Protein AF-A0A7R9DJD2-F1 (afdb_monomer_lite)

Foldseek 3Di:
DCPPPAFDLEEDDDEAAADALPFQPRHAHCLLVQQVDPQEWEFFAQDPLLLVQAVVVSNVDRTYYYYHAHPVSVPDDDDDDPCSVVDPNRHDDRQDKDFPFDFFAAEEEEGHPCLVLVVVLQVVVVVVVHHYTYMYQRILVVTNLVVVLVNLLRRLYAEYEDAHEPPSDSLVVNQVSCVVPPVVSHPDRYHYFYFYNDRQGSPNVRNVVRGGHSVSRNCSSCVVVVVVVVVVVVVVVVVVVVVVPPPDDDDDDDDDDDDDDDDDDDDD

Radius of gyration: 24.55 Å; chains: 1; bounding box: 71×59×54 Å

InterPro domains:
  IPR005475 Transketolase-like, pyrimidine-binding domain [PF02779] (1-74)
  IPR009014 Transketolase C-terminal/Pyruvate-ferredoxin oxidoreductase domain II [G3DSA:3.40.50.920] (94-224)
  IPR009014 Transketolase C-terminal/Pyruvate-ferredoxin oxidoreductase domain II [SSF52922] (89-223)
  IPR027110 Pyruvate dehydrogenase E1 component subunit beta, mitochondrial-type [PTHR11624] (1-223)
  IPR029061 Thiamin diphosphate-binding fold [SSF52518] (1-105)
  IPR033248 Transketolase, C-terminal domain [PF02780] (95-217)

pLDDT: mean 87.83, std 20.68, range [32.5, 98.94]

Secondary structure (DSSP, 8-state):
--TTS-----EEEEE-S--TT--GGG----HHHHHTSTT-EEE---SHHHHHHHHHHHHH-SS-EEEEE-TGGGG------HHHHH-TT----TT--EEEE--SSEEEEE-TTHHHHHHHHHHHHHHTT--EEEEE--EEETT-HHHHHHHHHHHS-EEEE-SS-STT-HHHHHHHHHHHHSGGG-SSPPEEE---SSPPPSSHHHHHHHS--HHHHHHHHHHHHHHHHHHHHHHHHHHHHHTT------------------------

Structure (mmCIF, N/CA/C/O backbone):
data_AF-A0A7R9DJD2-F1
#
_entry.id   AF-A0A7R9DJD2-F1
#
loop_
_atom_site.group_PDB
_atom_site.id
_atom_site.type_symbol
_atom_site.label_atom_id
_atom_site.label_alt_id
_atom_site.label_comp_id
_atom_site.label_asym_id
_atom_site.label_entity_id
_atom_site.label_seq_id
_atom_site.pdbx_PDB_ins_code
_atom_site.Cartn_x
_atom_site.Cartn_y
_atom_site.Cartn_z
_atom_site.occupancy
_atom_site.B_iso_or_equiv
_atom_site.auth_seq_id
_atom_site.auth_comp_id
_atom_site.auth_asym_id
_atom_site.auth_atom_id
_atom_site.pdbx_PDB_model_num
ATOM 1 N N . MET A 1 1 ? 16.103 -20.175 -13.784 1.00 92.00 1 MET A N 1
ATOM 2 C CA . MET A 1 1 ? 16.586 -20.390 -15.169 1.00 92.00 1 MET A CA 1
ATOM 3 C C . MET A 1 1 ? 18.109 -20.348 -15.261 1.00 92.00 1 MET A C 1
ATOM 5 O O . MET A 1 1 ? 18.679 -21.371 -15.587 1.00 92.00 1 MET A O 1
ATOM 9 N N . SER A 1 2 ? 18.785 -19.243 -14.923 1.00 95.06 2 SER A N 1
ATOM 10 C CA . SER A 1 2 ? 20.260 -19.131 -14.999 1.00 95.06 2 SER A CA 1
ATOM 11 C C . SER A 1 2 ? 21.032 -19.711 -13.800 1.00 95.06 2 SER A C 1
ATOM 13 O O . SER A 1 2 ? 22.252 -19.615 -13.761 1.00 95.06 2 SER A O 1
ATOM 15 N N . GLY A 1 3 ? 20.354 -20.237 -12.772 1.00 94.31 3 GLY A N 1
ATOM 16 C CA . GLY A 1 3 ? 21.015 -20.698 -11.541 1.00 94.31 3 GLY A CA 1
ATOM 17 C C . GLY A 1 3 ? 21.769 -19.595 -10.782 1.00 94.31 3 GLY A C 1
ATOM 18 O O . GLY A 1 3 ? 22.757 -19.888 -10.124 1.00 94.31 3 GLY A O 1
ATOM 19 N N . GLY A 1 4 ? 21.348 -18.329 -10.913 1.00 93.00 4 GLY A N 1
ATOM 20 C CA . GLY A 1 4 ? 22.001 -17.178 -10.272 1.00 93.00 4 GLY A CA 1
ATOM 21 C C . GLY A 1 4 ? 23.190 -16.598 -11.047 1.00 93.00 4 GLY A C 1
ATOM 22 O O . GLY A 1 4 ? 23.801 -15.642 -10.588 1.00 93.00 4 GLY A O 1
ATOM 23 N N . GLN A 1 5 ? 23.507 -17.129 -12.232 1.00 94.12 5 GLN A N 1
ATOM 24 C CA . GLN A 1 5 ? 24.647 -16.671 -13.040 1.00 94.12 5 GLN A CA 1
ATOM 25 C C . GLN A 1 5 ? 24.402 -15.339 -13.764 1.00 94.12 5 GLN A C 1
ATOM 27 O O . GLN A 1 5 ? 25.352 -14.672 -14.163 1.00 94.12 5 GLN A O 1
ATOM 32 N N . LEU A 1 6 ? 23.136 -14.961 -13.960 1.00 93.12 6 LEU A N 1
ATOM 33 C CA . LEU A 1 6 ? 22.732 -13.727 -14.637 1.00 93.12 6 LEU A CA 1
ATOM 34 C C . LEU A 1 6 ? 21.743 -12.962 -13.759 1.00 93.12 6 LEU A C 1
ATOM 36 O O . LEU A 1 6 ? 20.731 -13.537 -13.350 1.00 93.12 6 LEU A O 1
ATOM 40 N N . GLY A 1 7 ? 22.037 -11.684 -13.507 1.00 91.56 7 GLY A N 1
ATOM 41 C CA . GLY A 1 7 ? 21.103 -10.718 -12.923 1.00 91.56 7 GLY A CA 1
ATOM 42 C C . GLY A 1 7 ? 20.279 -9.998 -13.994 1.00 91.56 7 GLY A C 1
ATOM 43 O O . GLY A 1 7 ? 20.519 -10.155 -15.192 1.00 91.56 7 GLY A O 1
ATOM 44 N N . CYS A 1 8 ? 19.316 -9.188 -13.562 1.00 96.69 8 CYS A N 1
ATOM 45 C CA . CYS A 1 8 ? 18.522 -8.341 -14.450 1.00 96.69 8 CYS A CA 1
ATOM 46 C C . CYS A 1 8 ? 18.236 -7.001 -13.747 1.00 96.69 8 CYS A C 1
ATOM 48 O O . CYS A 1 8 ? 17.117 -6.787 -13.284 1.00 96.69 8 CYS A O 1
ATOM 50 N N . PRO A 1 9 ? 19.255 -6.127 -13.610 1.00 97.62 9 PRO A N 1
ATOM 51 C CA . PRO A 1 9 ? 19.112 -4.822 -12.970 1.00 97.62 9 PRO A CA 1
ATOM 52 C C . PRO A 1 9 ? 18.336 -3.878 -13.895 1.00 97.62 9 PRO A C 1
ATOM 54 O O . PRO A 1 9 ? 18.915 -3.168 -14.719 1.00 97.62 9 PRO A O 1
ATOM 57 N N . ILE A 1 10 ? 17.009 -3.918 -13.807 1.00 98.62 10 ILE A N 1
ATOM 58 C CA . ILE A 1 10 ? 16.114 -3.082 -14.605 1.00 98.62 10 ILE A CA 1
ATOM 59 C C . ILE A 1 10 ? 14.976 -2.556 -13.737 1.00 98.62 10 ILE A C 1
ATOM 61 O O . ILE A 1 10 ? 14.399 -3.287 -12.933 1.00 98.62 10 ILE A O 1
ATOM 65 N N . VAL A 1 11 ? 14.638 -1.283 -13.933 1.00 98.81 11 VAL A N 1
ATOM 66 C CA . VAL A 1 11 ? 13.502 -0.637 -13.276 1.00 98.81 11 VAL A CA 1
ATOM 67 C C . VAL A 1 11 ? 12.491 -0.239 -14.340 1.00 98.81 11 VAL A C 1
ATOM 69 O O . VAL A 1 11 ? 12.799 0.554 -15.231 1.00 98.81 11 VAL A O 1
ATOM 72 N N . PHE A 1 12 ? 11.278 -0.769 -14.228 1.00 98.88 12 PHE A N 1
ATOM 73 C CA . PHE A 1 12 ? 10.120 -0.301 -14.980 1.00 98.88 12 PHE A CA 1
ATOM 74 C C . PHE A 1 12 ? 9.340 0.653 -14.088 1.00 98.88 12 PHE A C 1
ATOM 76 O O . PHE A 1 12 ? 8.939 0.270 -12.992 1.00 98.88 12 PHE A O 1
ATOM 83 N N . ARG A 1 13 ? 9.137 1.891 -14.537 1.00 98.69 13 ARG A N 1
ATOM 84 C CA . ARG A 1 13 ? 8.417 2.906 -13.765 1.00 98.69 13 ARG A CA 1
ATOM 85 C C . ARG A 1 13 ? 7.454 3.702 -14.626 1.00 98.69 13 ARG A C 1
ATOM 87 O O . ARG A 1 13 ? 7.706 3.895 -15.815 1.00 98.69 13 ARG A O 1
ATOM 94 N N . GLY A 1 14 ? 6.404 4.203 -13.997 1.00 98.31 14 GLY A N 1
ATOM 95 C CA . GLY A 1 14 ? 5.405 5.067 -14.612 1.00 98.31 14 GLY A CA 1
ATOM 96 C C . GLY A 1 14 ? 4.137 5.134 -13.764 1.00 98.31 14 GLY A C 1
ATOM 97 O O . GLY A 1 14 ? 4.023 4.381 -12.791 1.00 98.31 14 GLY A O 1
ATOM 98 N N . PRO A 1 15 ? 3.198 6.026 -14.116 1.00 98.06 15 PRO A N 1
ATOM 99 C CA . PRO A 1 15 ? 1.927 6.127 -13.419 1.00 98.06 15 PRO A CA 1
ATOM 100 C C . PRO A 1 15 ? 1.099 4.849 -13.607 1.00 98.06 15 PRO A C 1
ATOM 102 O O . PRO A 1 15 ? 1.101 4.230 -14.672 1.00 98.06 15 PRO A O 1
ATOM 105 N N . ASN A 1 16 ? 0.391 4.466 -12.553 1.00 98.50 16 ASN A N 1
ATOM 106 C CA . ASN A 1 16 ? -0.447 3.284 -12.445 1.00 98.50 16 ASN A CA 1
ATOM 107 C C . ASN A 1 16 ? -1.746 3.646 -11.716 1.00 98.50 16 ASN A C 1
ATOM 109 O O . ASN A 1 16 ? -1.725 4.445 -10.780 1.00 98.50 16 ASN A O 1
ATOM 113 N N . GLY A 1 17 ? -2.846 2.991 -12.096 1.00 96.56 17 GLY A N 1
ATOM 114 C CA . GLY A 1 17 ? -4.139 3.190 -11.452 1.00 96.56 17 GLY A CA 1
ATOM 115 C C . GLY A 1 17 ? -4.966 4.300 -12.081 1.00 96.56 17 GLY A C 1
ATOM 116 O O . GLY A 1 17 ? -4.799 4.620 -13.259 1.00 96.56 17 GLY A O 1
ATOM 117 N N . ALA A 1 18 ? -5.915 4.838 -11.317 1.00 93.19 18 ALA A N 1
ATOM 118 C CA . ALA A 1 18 ? -6.854 5.814 -11.840 1.00 93.19 18 ALA A CA 1
ATOM 119 C C . ALA A 1 18 ? -6.235 7.218 -11.913 1.00 93.19 18 ALA A C 1
ATOM 121 O O . ALA A 1 18 ? -5.535 7.669 -11.006 1.00 93.19 18 ALA A O 1
ATOM 122 N N . ALA A 1 19 ? -6.565 7.925 -12.991 1.00 92.19 19 ALA A N 1
ATOM 123 C CA . ALA A 1 19 ? -6.319 9.350 -13.170 1.00 92.19 19 ALA A CA 1
ATOM 124 C C . ALA A 1 19 ? -7.653 10.071 -13.409 1.00 92.19 19 ALA A C 1
ATOM 126 O O . ALA A 1 19 ? -8.714 9.449 -13.415 1.00 92.19 19 ALA A O 1
ATOM 127 N N . ALA A 1 20 ? -7.625 11.386 -13.615 1.00 91.00 20 ALA A N 1
ATOM 128 C CA . ALA A 1 20 ? -8.848 12.164 -13.766 1.00 91.00 20 ALA A CA 1
ATOM 129 C C . ALA A 1 20 ? -9.433 12.039 -15.185 1.00 91.00 20 ALA A C 1
ATOM 131 O O . ALA A 1 20 ? -8.931 12.649 -16.129 1.00 91.00 20 ALA A O 1
ATOM 132 N N . ARG A 1 21 ? -10.558 11.325 -15.323 1.00 90.38 21 ARG A N 1
ATOM 133 C CA . ARG A 1 21 ? -11.402 11.267 -16.533 1.00 90.38 21 ARG A CA 1
ATOM 134 C C . ARG A 1 21 ? -10.707 10.712 -17.774 1.00 90.38 21 ARG A C 1
ATOM 136 O O . ARG A 1 21 ? -10.974 11.153 -18.892 1.00 90.38 21 ARG A O 1
ATOM 143 N N . VAL A 1 22 ? -9.856 9.709 -17.596 1.00 94.50 22 VAL A N 1
ATOM 144 C CA . VAL A 1 22 ? -9.141 9.044 -18.704 1.00 94.50 22 VAL A CA 1
ATOM 145 C C . VAL A 1 22 ? -9.831 7.758 -19.193 1.00 94.50 22 VAL A C 1
ATOM 147 O O . VAL A 1 22 ? -9.421 7.167 -20.195 1.00 94.50 22 VAL A O 1
ATOM 150 N N . ALA A 1 23 ? -10.942 7.388 -18.543 1.00 96.12 23 ALA A N 1
ATOM 151 C CA . ALA A 1 23 ? -11.804 6.254 -18.874 1.00 96.12 23 ALA A CA 1
ATOM 152 C C . ALA A 1 23 ? -11.092 4.883 -18.855 1.00 96.12 23 ALA A C 1
ATOM 154 O O . ALA A 1 23 ? -9.920 4.743 -18.520 1.00 96.12 23 ALA A O 1
ATOM 155 N N . ALA A 1 24 ? -11.830 3.839 -19.231 1.00 96.44 24 ALA A N 1
ATOM 156 C CA . ALA A 1 24 ? -11.491 2.438 -18.993 1.00 96.44 24 ALA A CA 1
ATOM 157 C C . ALA A 1 24 ? -10.056 1.993 -19.341 1.00 96.44 24 ALA A C 1
ATOM 159 O O . ALA A 1 24 ? -9.460 1.239 -18.579 1.00 96.44 24 ALA A O 1
ATOM 160 N N . GLN A 1 25 ? -9.501 2.414 -20.482 1.00 97.50 25 GLN A N 1
ATOM 161 C CA . GLN A 1 25 ? -8.215 1.896 -20.984 1.00 97.50 25 GLN A CA 1
ATOM 162 C C . GLN A 1 25 ? -6.980 2.556 -20.353 1.00 97.50 25 GLN A C 1
ATOM 164 O O . GLN A 1 25 ? -5.870 2.074 -20.559 1.00 97.50 25 GLN A O 1
ATOM 169 N N . HIS A 1 26 ? -7.164 3.636 -19.591 1.00 97.50 26 HIS A N 1
ATOM 170 C CA . HIS A 1 26 ? -6.076 4.429 -19.008 1.00 97.50 26 HIS A CA 1
ATOM 171 C C . HIS A 1 26 ? -6.161 4.501 -17.477 1.00 97.50 26 HIS A C 1
ATOM 173 O O . HIS A 1 26 ? -5.492 5.325 -16.868 1.00 97.50 26 HIS A O 1
ATOM 179 N N . SER A 1 27 ? -7.003 3.676 -16.846 1.00 97.06 27 SER A N 1
ATOM 180 C CA . SER A 1 27 ? -7.268 3.742 -15.398 1.00 97.06 27 SER A CA 1
ATOM 181 C C . SER A 1 27 ? -7.006 2.438 -14.651 1.00 97.06 27 SER A C 1
ATOM 183 O O . SER A 1 27 ? -7.441 2.268 -13.514 1.00 97.06 27 SER A O 1
ATOM 185 N N . GLN A 1 28 ? -6.358 1.475 -15.301 1.00 98.12 28 GLN A N 1
ATOM 186 C CA . GLN A 1 28 ? -6.131 0.166 -14.711 1.00 98.12 28 GLN A CA 1
ATOM 187 C C . GLN A 1 28 ? -4.978 0.209 -13.700 1.00 98.12 28 GLN A C 1
ATOM 189 O O . GLN A 1 28 ? -3.892 0.713 -13.985 1.00 98.12 28 GLN A O 1
ATOM 194 N N . CYS A 1 29 ? -5.208 -0.390 -12.531 1.00 98.38 29 CYS A N 1
ATOM 195 C CA . CYS A 1 29 ? -4.164 -0.680 -11.556 1.00 98.38 29 CYS A CA 1
ATOM 196 C C . CYS A 1 29 ? -3.598 -2.090 -11.800 1.00 98.38 29 CYS A C 1
ATOM 198 O O . CYS A 1 29 ? -4.327 -3.080 -11.762 1.00 98.38 29 CYS A O 1
ATOM 200 N N . PHE A 1 30 ? -2.290 -2.185 -12.036 1.00 98.62 30 PHE A N 1
ATOM 201 C CA . PHE A 1 30 ? -1.550 -3.424 -12.303 1.00 98.62 30 PHE A CA 1
ATOM 202 C C . PHE A 1 30 ? -0.828 -3.982 -11.066 1.00 98.62 30 PHE A C 1
ATOM 204 O O . PHE A 1 30 ? -0.023 -4.909 -11.178 1.00 98.62 30 PHE A O 1
ATOM 211 N N . ALA A 1 31 ? -1.119 -3.433 -9.884 1.00 98.62 31 ALA A N 1
ATOM 212 C CA . ALA A 1 31 ? -0.528 -3.825 -8.608 1.00 98.62 31 ALA A CA 1
ATOM 213 C C . ALA A 1 31 ? -0.560 -5.343 -8.378 1.00 98.62 31 ALA A C 1
ATOM 215 O O . ALA A 1 31 ? 0.493 -5.958 -8.186 1.00 98.62 31 ALA A O 1
ATOM 216 N N . SER A 1 32 ? -1.741 -5.964 -8.456 1.00 98.06 32 SER A N 1
ATOM 217 C CA . SER A 1 32 ? -1.892 -7.407 -8.235 1.00 98.06 32 SER A CA 1
ATOM 218 C C . SER A 1 32 ? -1.243 -8.243 -9.337 1.00 98.06 32 SER A C 1
ATOM 220 O O . SER A 1 32 ? -0.575 -9.234 -9.044 1.00 98.06 32 SER A O 1
ATOM 222 N N . TRP A 1 33 ? -1.358 -7.811 -10.596 1.00 98.69 33 TRP A N 1
ATOM 223 C CA . TRP A 1 33 ? -0.783 -8.506 -11.750 1.00 98.69 33 TRP A CA 1
ATOM 224 C C . TRP A 1 33 ? 0.726 -8.679 -11.619 1.00 98.69 33 TRP A C 1
ATOM 226 O O . TRP A 1 33 ? 1.230 -9.800 -11.698 1.00 98.69 33 TRP A O 1
ATOM 236 N N . TYR A 1 34 ? 1.455 -7.587 -11.382 1.00 98.81 34 TYR A N 1
ATOM 237 C CA . TYR A 1 34 ? 2.905 -7.670 -11.230 1.00 98.81 34 TYR A CA 1
ATOM 238 C C . TYR A 1 34 ? 3.305 -8.369 -9.928 1.00 98.81 34 TYR A C 1
ATOM 240 O O . TYR A 1 34 ? 4.277 -9.127 -9.916 1.00 98.81 34 TYR A O 1
ATOM 248 N N . SER A 1 35 ? 2.546 -8.170 -8.844 1.00 98.56 35 SER A N 1
ATOM 249 C CA . SER A 1 35 ? 2.840 -8.784 -7.539 1.00 98.56 35 SER A CA 1
ATOM 250 C C . SER A 1 35 ? 2.649 -10.301 -7.534 1.00 98.56 35 SER A C 1
ATOM 252 O O . SER A 1 35 ? 3.206 -10.990 -6.679 1.00 98.56 35 SER A O 1
ATOM 254 N N . HIS A 1 36 ? 1.935 -10.852 -8.512 1.00 98.31 36 HIS A N 1
ATOM 255 C CA . HIS A 1 36 ? 1.785 -12.293 -8.663 1.00 98.31 36 HIS A CA 1
ATOM 256 C C . HIS A 1 36 ? 3.046 -12.983 -9.223 1.00 98.31 36 HIS A C 1
ATOM 258 O O . HIS A 1 36 ? 3.235 -14.178 -9.012 1.00 98.31 36 HIS A O 1
ATOM 264 N N . ILE A 1 37 ? 3.937 -12.260 -9.917 1.00 98.44 37 ILE A N 1
ATOM 265 C CA . ILE A 1 37 ? 5.035 -12.852 -10.701 1.00 98.44 37 ILE A CA 1
ATOM 266 C C . ILE A 1 37 ? 6.293 -13.069 -9.832 1.00 98.44 37 ILE A C 1
ATOM 268 O O . ILE A 1 37 ? 6.914 -12.099 -9.382 1.00 98.44 37 ILE A O 1
ATOM 272 N N . PRO A 1 38 ? 6.758 -14.319 -9.622 1.00 98.06 38 PRO A N 1
ATOM 273 C CA . PRO A 1 38 ? 7.999 -14.580 -8.899 1.00 98.06 38 PRO A CA 1
ATOM 274 C C . PRO A 1 38 ? 9.234 -14.018 -9.607 1.00 98.06 38 PRO A C 1
ATOM 276 O O . PRO A 1 38 ? 9.355 -14.079 -10.827 1.00 98.06 38 PRO A O 1
ATOM 279 N N . GLY A 1 39 ? 10.180 -13.503 -8.821 1.00 96.69 39 GLY A N 1
ATOM 280 C CA . GLY A 1 39 ? 11.394 -12.856 -9.326 1.00 96.69 39 GLY A CA 1
ATOM 281 C C . GLY A 1 39 ? 11.258 -11.350 -9.565 1.00 96.69 39 GLY A C 1
ATOM 282 O O . GLY A 1 39 ? 12.284 -10.693 -9.714 1.00 96.69 39 GLY A O 1
ATOM 283 N N . LEU A 1 40 ? 10.037 -10.797 -9.544 1.00 98.50 40 LEU A N 1
ATOM 284 C CA . LEU A 1 40 ? 9.821 -9.350 -9.511 1.00 98.50 40 LEU A CA 1
ATOM 285 C C . LEU A 1 40 ? 9.811 -8.813 -8.079 1.00 98.50 40 LEU A C 1
ATOM 287 O O . LEU A 1 40 ? 9.423 -9.509 -7.135 1.00 98.50 40 LEU A O 1
ATOM 291 N N . LYS A 1 41 ? 10.180 -7.538 -7.956 1.00 98.88 41 LYS A N 1
ATOM 292 C CA . LYS A 1 41 ? 9.854 -6.681 -6.813 1.00 98.88 41 LYS A CA 1
ATOM 293 C C . LYS A 1 41 ? 8.861 -5.620 -7.274 1.00 98.88 41 LYS A C 1
ATOM 295 O O . LYS A 1 41 ? 9.030 -5.081 -8.365 1.00 98.88 41 LYS A O 1
ATOM 300 N N . VAL A 1 42 ? 7.832 -5.337 -6.481 1.00 98.94 42 VAL A N 1
ATOM 301 C CA . VAL A 1 42 ? 6.748 -4.414 -6.858 1.00 98.94 42 VAL A CA 1
ATOM 302 C C . VAL A 1 42 ? 6.539 -3.393 -5.756 1.00 98.94 42 VAL A C 1
ATOM 304 O O . VAL A 1 42 ? 6.279 -3.761 -4.613 1.00 98.94 42 VAL A O 1
ATOM 307 N N . ILE A 1 43 ? 6.659 -2.118 -6.110 1.00 98.88 43 ILE A N 1
ATOM 308 C CA . ILE A 1 43 ? 6.625 -0.973 -5.198 1.00 98.88 43 ILE A CA 1
ATOM 309 C C . ILE A 1 43 ? 5.514 -0.025 -5.655 1.00 98.88 43 ILE A C 1
ATOM 311 O O . ILE A 1 43 ? 5.388 0.218 -6.853 1.00 98.88 43 ILE A O 1
ATOM 315 N N . ALA A 1 44 ? 4.728 0.502 -4.717 1.00 98.69 44 ALA A N 1
ATOM 316 C CA . ALA A 1 44 ? 3.634 1.441 -4.952 1.00 98.69 44 ALA A CA 1
ATOM 317 C C . ALA A 1 44 ? 3.599 2.524 -3.847 1.00 98.69 44 ALA A C 1
ATOM 319 O O . ALA A 1 44 ? 2.769 2.450 -2.937 1.00 98.69 44 ALA A O 1
ATOM 320 N N . PRO A 1 45 ? 4.528 3.499 -3.880 1.00 97.81 45 PRO A N 1
ATOM 321 C CA . PRO A 1 45 ? 4.684 4.491 -2.819 1.00 97.81 45 PRO A CA 1
ATOM 322 C C . PRO A 1 45 ? 3.689 5.653 -2.950 1.00 97.81 45 PRO A C 1
ATOM 324 O O . PRO A 1 45 ? 3.114 5.870 -4.019 1.00 97.81 45 PRO A O 1
ATOM 327 N N . TYR A 1 46 ? 3.527 6.420 -1.867 1.00 98.00 46 TYR A N 1
ATOM 328 C CA . TYR A 1 46 ? 2.726 7.651 -1.846 1.00 98.00 46 TYR A CA 1
ATOM 329 C C . TYR A 1 46 ? 3.556 8.898 -1.524 1.00 98.00 46 TYR A C 1
ATOM 331 O O . TYR A 1 46 ? 3.666 9.787 -2.364 1.00 98.00 46 TYR A O 1
ATOM 339 N N . PHE A 1 47 ? 4.172 8.965 -0.337 1.00 97.44 47 PHE A N 1
ATOM 340 C CA . PHE A 1 47 ? 4.892 10.162 0.106 1.00 97.44 47 PHE A CA 1
ATOM 341 C C . PHE A 1 47 ? 6.092 10.494 -0.793 1.00 97.44 47 PHE A C 1
ATOM 343 O O . PHE A 1 47 ? 6.764 9.606 -1.324 1.00 97.44 47 PHE A O 1
ATOM 350 N N . ALA A 1 48 ? 6.417 11.785 -0.923 1.00 96.31 48 ALA A N 1
ATOM 351 C CA . ALA A 1 48 ? 7.553 12.242 -1.730 1.00 96.31 48 ALA A CA 1
ATOM 352 C C . ALA A 1 48 ? 8.897 11.673 -1.237 1.00 96.31 48 ALA A C 1
ATOM 354 O O . ALA A 1 48 ? 9.744 11.278 -2.048 1.00 96.31 48 ALA A O 1
ATOM 355 N N . SER A 1 49 ? 9.089 11.603 0.085 1.00 95.25 49 SER A N 1
ATOM 356 C CA . SER A 1 49 ? 10.250 10.960 0.706 1.00 95.25 49 SER A CA 1
ATOM 357 C C . SER A 1 49 ? 10.317 9.483 0.312 1.00 95.25 49 SER A C 1
ATOM 359 O O . SER A 1 49 ? 11.331 9.041 -0.232 1.00 95.25 49 SER A O 1
ATOM 361 N N . ASP A 1 50 ? 9.206 8.760 0.442 1.00 96.56 50 ASP A N 1
ATOM 362 C CA . ASP A 1 50 ? 9.111 7.340 0.101 1.00 96.56 50 ASP A CA 1
ATOM 363 C C . ASP A 1 50 ? 9.411 7.071 -1.372 1.00 96.56 50 ASP A C 1
ATOM 365 O O . ASP A 1 50 ? 10.226 6.201 -1.693 1.00 96.56 50 ASP A O 1
ATOM 369 N N . CYS A 1 51 ? 8.845 7.880 -2.270 1.00 97.25 51 CYS A N 1
ATOM 370 C CA . CYS A 1 51 ? 9.128 7.819 -3.699 1.00 97.25 51 CYS A CA 1
ATOM 371 C C . CYS A 1 51 ? 10.630 7.970 -3.976 1.00 97.25 51 CYS A C 1
ATOM 373 O O . CYS A 1 51 ? 11.213 7.173 -4.713 1.00 97.25 51 CYS A O 1
ATOM 375 N N . ARG A 1 52 ? 11.291 8.956 -3.354 1.00 96.56 52 ARG A N 1
ATOM 376 C CA . ARG A 1 52 ? 12.734 9.191 -3.522 1.00 96.56 52 ARG A CA 1
ATOM 377 C C . ARG A 1 52 ? 13.572 8.033 -2.981 1.00 96.56 52 ARG A C 1
ATOM 379 O O . ARG A 1 52 ? 14.488 7.577 -3.669 1.00 96.56 52 ARG A O 1
ATOM 386 N N . GLY A 1 53 ? 13.292 7.576 -1.763 1.00 97.50 53 GLY A N 1
ATOM 387 C CA . GLY A 1 53 ? 14.055 6.519 -1.098 1.00 97.50 53 GLY A CA 1
ATOM 388 C C . GLY A 1 53 ? 13.928 5.172 -1.802 1.00 97.50 53 GLY A C 1
ATOM 389 O O . GLY A 1 53 ? 14.939 4.520 -2.076 1.00 97.50 53 GLY A O 1
ATOM 390 N N . LEU A 1 54 ? 12.701 4.785 -2.160 1.00 98.56 54 LEU A N 1
ATOM 391 C CA . LEU A 1 54 ? 12.419 3.510 -2.815 1.00 98.56 54 LEU A CA 1
ATOM 392 C C . LEU A 1 54 ? 12.845 3.502 -4.283 1.00 98.56 54 LEU A C 1
ATOM 394 O O . LEU A 1 54 ? 13.330 2.476 -4.750 1.00 98.56 54 LEU A O 1
ATOM 398 N N . LEU A 1 55 ? 12.748 4.620 -5.014 1.00 98.44 55 LEU A N 1
ATOM 399 C CA . LEU A 1 55 ? 13.234 4.668 -6.398 1.00 98.44 55 LEU A CA 1
ATOM 400 C C . LEU A 1 55 ? 14.759 4.522 -6.451 1.00 98.44 55 LEU A C 1
ATOM 402 O O . LEU A 1 55 ? 15.295 3.805 -7.295 1.00 98.44 55 LEU A O 1
ATOM 406 N N . LYS A 1 56 ? 15.477 5.153 -5.515 1.00 98.00 56 LYS A N 1
ATOM 407 C CA . LYS A 1 56 ? 16.929 4.967 -5.382 1.00 98.00 56 LYS A CA 1
ATOM 408 C C . LYS A 1 56 ? 17.278 3.524 -5.015 1.00 98.00 56 LYS A C 1
ATOM 410 O O . LYS A 1 56 ? 18.250 3.001 -5.558 1.00 98.00 56 LYS A O 1
ATOM 415 N N . ALA A 1 57 ? 16.508 2.889 -4.129 1.00 98.31 57 ALA A N 1
ATOM 416 C CA . ALA A 1 57 ? 16.684 1.478 -3.794 1.00 98.31 57 ALA A CA 1
ATOM 417 C C . ALA A 1 57 ? 16.430 0.577 -5.013 1.00 98.31 57 ALA A C 1
ATOM 419 O O . ALA A 1 57 ? 17.258 -0.278 -5.312 1.00 98.31 57 ALA A O 1
ATOM 420 N N . ALA A 1 58 ? 15.365 0.839 -5.776 1.00 98.50 58 ALA A N 1
ATOM 421 C CA . ALA A 1 58 ? 15.024 0.112 -6.996 1.00 98.50 58 ALA A CA 1
ATOM 422 C C . ALA A 1 58 ? 16.139 0.185 -8.049 1.00 98.50 58 ALA A C 1
ATOM 424 O O . ALA A 1 58 ? 16.531 -0.838 -8.598 1.00 98.50 58 ALA A O 1
ATOM 425 N N . ILE A 1 59 ? 16.699 1.376 -8.292 1.00 98.38 59 ILE A N 1
ATOM 426 C CA . ILE A 1 59 ? 17.809 1.576 -9.243 1.00 98.38 59 ILE A CA 1
ATOM 427 C C . ILE A 1 59 ? 19.076 0.820 -8.812 1.00 98.38 59 ILE A C 1
ATOM 429 O O . ILE A 1 59 ? 19.865 0.405 -9.658 1.00 98.38 59 ILE A O 1
ATOM 433 N N . ARG A 1 60 ? 19.294 0.662 -7.502 1.00 97.50 60 ARG A N 1
ATOM 434 C CA . ARG A 1 60 ? 20.450 -0.053 -6.940 1.00 97.50 60 ARG A CA 1
ATOM 435 C C . ARG A 1 60 ? 20.231 -1.573 -6.867 1.00 97.50 60 ARG A C 1
ATOM 437 O O . ARG A 1 60 ? 21.181 -2.291 -6.562 1.00 97.50 60 ARG A O 1
ATOM 444 N N . ASP A 1 61 ? 19.021 -2.065 -7.132 1.00 97.62 61 ASP A N 1
ATOM 445 C CA . ASP A 1 61 ? 18.696 -3.488 -7.069 1.00 97.62 61 ASP A CA 1
ATOM 446 C C . ASP A 1 61 ? 19.221 -4.256 -8.290 1.00 97.62 61 ASP A C 1
ATOM 448 O O . ASP A 1 61 ? 19.253 -3.753 -9.412 1.00 97.62 61 ASP A O 1
ATOM 452 N N . LEU A 1 62 ? 19.618 -5.513 -8.080 1.00 96.44 62 LEU A N 1
ATOM 453 C CA . LEU A 1 62 ? 20.114 -6.390 -9.149 1.00 96.44 62 LEU A CA 1
ATOM 454 C C . LEU A 1 62 ? 19.007 -7.234 -9.807 1.00 96.44 62 LEU A C 1
ATOM 456 O O . LEU A 1 62 ? 19.280 -8.010 -10.731 1.00 96.44 62 LEU A O 1
ATOM 460 N N . SER A 1 63 ? 17.771 -7.088 -9.324 1.00 96.44 63 SER A N 1
ATOM 461 C CA . SER A 1 63 ? 16.573 -7.784 -9.801 1.00 96.44 63 SER A CA 1
ATOM 462 C C . SER A 1 63 ? 15.656 -6.824 -10.564 1.00 96.44 63 SER A C 1
ATOM 464 O O . SER A 1 63 ? 15.743 -5.614 -10.359 1.00 96.44 63 SER A O 1
ATOM 466 N N . PRO A 1 64 ? 14.724 -7.331 -11.387 1.00 98.56 64 PRO A N 1
ATOM 467 C CA . PRO A 1 64 ? 13.715 -6.485 -12.006 1.00 98.56 64 PRO A CA 1
ATOM 468 C C . PRO A 1 64 ? 12.783 -5.874 -10.955 1.00 98.56 64 PRO A C 1
ATOM 470 O O . PRO A 1 64 ? 12.175 -6.594 -10.153 1.00 98.56 64 PRO A O 1
ATOM 473 N N . VAL A 1 65 ? 12.636 -4.551 -10.991 1.00 98.88 65 VAL A N 1
ATOM 474 C CA . VAL A 1 65 ? 11.742 -3.804 -10.101 1.00 98.88 65 VAL A CA 1
ATOM 475 C C . VAL A 1 65 ? 10.658 -3.106 -10.911 1.00 98.88 65 VAL A C 1
ATOM 477 O O . VAL A 1 65 ? 10.943 -2.407 -11.883 1.00 98.88 65 VAL A O 1
ATOM 480 N N . ILE A 1 66 ? 9.409 -3.285 -10.491 1.00 98.88 66 ILE A N 1
ATOM 481 C CA . ILE A 1 66 ? 8.248 -2.546 -10.977 1.00 98.88 66 ILE A CA 1
ATOM 482 C C . ILE A 1 66 ? 7.935 -1.448 -9.964 1.00 98.88 66 ILE A C 1
ATOM 484 O O . ILE A 1 66 ? 7.656 -1.728 -8.799 1.00 98.88 66 ILE A O 1
ATOM 488 N N . PHE A 1 67 ? 7.994 -0.202 -10.411 1.00 98.88 67 PHE A N 1
ATOM 489 C CA . PHE A 1 67 ? 7.774 0.984 -9.599 1.00 98.88 67 PHE A CA 1
ATOM 490 C C . PHE A 1 67 ? 6.501 1.690 -10.078 1.00 98.88 67 PHE A C 1
ATOM 492 O O . PHE A 1 67 ? 6.507 2.419 -11.072 1.00 98.88 67 PHE A O 1
ATOM 499 N N . LEU A 1 68 ? 5.395 1.395 -9.400 1.00 98.81 68 LEU A N 1
ATOM 500 C CA . LEU A 1 68 ? 4.050 1.854 -9.727 1.00 98.81 68 LEU A CA 1
ATOM 501 C C . LEU A 1 68 ? 3.806 3.214 -9.073 1.00 98.81 68 LEU A C 1
ATOM 503 O O . LEU A 1 68 ? 3.538 3.310 -7.879 1.00 98.81 68 LEU A O 1
ATOM 507 N N . GLU A 1 69 ? 3.927 4.270 -9.864 1.00 98.69 69 GLU A N 1
ATOM 508 C CA . GLU A 1 69 ? 3.661 5.642 -9.428 1.00 98.69 69 GLU A CA 1
ATOM 509 C C . GLU A 1 69 ? 2.170 5.954 -9.572 1.00 98.69 69 GLU A C 1
ATOM 511 O O . GLU A 1 69 ? 1.406 5.129 -10.067 1.00 98.69 69 GLU A O 1
ATOM 516 N N . ASN A 1 70 ? 1.736 7.149 -9.185 1.00 98.31 70 ASN A N 1
ATOM 517 C CA . ASN A 1 70 ? 0.367 7.592 -9.420 1.00 98.31 70 ASN A CA 1
ATOM 518 C C . ASN A 1 70 ? 0.365 9.019 -9.975 1.00 98.31 70 ASN A C 1
ATOM 520 O O . ASN A 1 70 ? 1.055 9.891 -9.452 1.00 98.31 70 ASN A O 1
ATOM 524 N N . GLU A 1 71 ? -0.401 9.240 -11.045 1.00 97.81 71 GLU A N 1
ATOM 525 C CA . GLU A 1 71 ? -0.422 10.519 -11.765 1.00 97.81 71 GLU A CA 1
ATOM 526 C C . GLU A 1 71 ? -0.941 11.669 -10.895 1.00 97.81 71 GLU A C 1
ATOM 528 O O . GLU A 1 71 ? -0.363 12.755 -10.898 1.00 97.81 71 GLU A O 1
ATOM 533 N N . ILE A 1 72 ? -2.004 11.425 -10.123 1.00 96.44 72 ILE A N 1
ATOM 534 C CA . ILE A 1 72 ? -2.612 12.436 -9.250 1.00 96.44 72 ILE A CA 1
ATOM 535 C C . ILE A 1 72 ? -1.639 12.817 -8.129 1.00 96.44 72 ILE A C 1
ATOM 537 O O . ILE A 1 72 ? -1.462 13.999 -7.836 1.00 96.44 72 ILE A O 1
ATOM 541 N N . ALA A 1 73 ? -0.944 11.823 -7.566 1.00 96.38 73 ALA A N 1
ATOM 542 C CA . ALA A 1 73 ? 0.014 12.029 -6.484 1.00 96.38 73 ALA A CA 1
ATOM 543 C C . ALA A 1 73 ? 1.226 12.894 -6.885 1.00 96.38 73 ALA A C 1
ATOM 545 O O . ALA A 1 73 ? 1.844 13.496 -6.013 1.00 96.38 73 ALA A O 1
ATOM 546 N N . TYR A 1 74 ? 1.562 13.030 -8.176 1.00 97.06 74 TYR A N 1
ATOM 547 C CA . TYR A 1 74 ? 2.666 13.907 -8.599 1.00 97.06 74 TYR A CA 1
ATOM 548 C C . TYR A 1 74 ? 2.457 15.378 -8.230 1.00 97.06 74 TYR A C 1
ATOM 550 O O . TYR A 1 74 ? 3.434 16.105 -8.060 1.00 97.06 74 TYR A O 1
ATOM 558 N N . GLY A 1 75 ? 1.201 15.825 -8.148 1.00 94.62 75 GLY A N 1
ATOM 559 C CA . GLY A 1 75 ? 0.857 17.193 -7.767 1.00 94.62 75 GLY A CA 1
ATOM 560 C C . GLY A 1 75 ? 0.740 17.408 -6.258 1.00 94.62 75 GLY A C 1
ATOM 561 O O . GLY A 1 75 ? 0.429 18.522 -5.845 1.00 94.62 75 GLY A O 1
ATOM 562 N N . HIS A 1 76 ? 0.924 16.367 -5.441 1.00 95.56 76 HIS A N 1
ATOM 563 C CA . HIS A 1 76 ? 0.783 16.466 -3.993 1.00 95.56 76 HIS A CA 1
ATOM 564 C C . HIS A 1 76 ? 2.080 16.970 -3.359 1.00 95.56 76 HIS A C 1
ATOM 566 O O . HIS A 1 76 ? 3.173 16.467 -3.626 1.00 95.56 76 HIS A O 1
ATOM 572 N N . GLU A 1 77 ? 1.949 17.962 -2.483 1.00 95.31 77 GLU A N 1
ATOM 573 C CA . GLU A 1 77 ? 3.053 18.461 -1.674 1.00 95.31 77 GLU A CA 1
ATOM 574 C C . GLU A 1 77 ? 3.084 17.722 -0.334 1.00 95.31 77 GLU A C 1
ATOM 576 O O . GLU A 1 77 ? 2.059 17.525 0.320 1.00 95.31 77 GLU A O 1
ATOM 581 N N . HIS A 1 78 ? 4.281 17.311 0.074 1.00 94.31 78 HIS A N 1
ATOM 582 C CA . HIS A 1 78 ? 4.521 16.632 1.339 1.00 94.31 78 HIS A CA 1
ATOM 583 C C . HIS A 1 78 ? 5.617 17.364 2.099 1.00 94.31 78 HIS A C 1
ATOM 585 O O . HIS A 1 78 ? 6.601 17.806 1.502 1.00 94.31 78 HIS A O 1
ATOM 591 N N . GLU A 1 79 ? 5.477 17.447 3.420 1.00 92.56 79 GLU A N 1
ATOM 592 C CA . GLU A 1 79 ? 6.587 17.860 4.267 1.00 92.56 79 GLU A CA 1
ATOM 593 C C . GLU A 1 79 ? 7.691 16.800 4.188 1.00 92.56 79 GLU A C 1
ATOM 595 O O . GLU A 1 79 ? 7.458 15.614 4.416 1.00 92.56 79 GLU A O 1
ATOM 600 N N . VAL A 1 80 ? 8.899 17.232 3.828 1.00 91.62 80 VAL A N 1
ATOM 601 C CA . VAL A 1 80 ? 10.092 16.383 3.793 1.00 91.62 80 VAL A CA 1
ATOM 602 C C . VAL A 1 80 ? 11.136 17.046 4.669 1.00 91.62 80 VAL A C 1
ATOM 604 O O . VAL A 1 80 ? 11.433 18.228 4.497 1.00 91.62 80 VAL A O 1
ATOM 607 N N . SER A 1 81 ? 11.688 16.297 5.618 1.00 90.25 81 SER A N 1
ATOM 608 C CA . SER A 1 81 ? 12.632 16.867 6.574 1.00 90.25 81 SER A CA 1
ATOM 609 C C . SER A 1 81 ? 13.960 17.255 5.909 1.00 90.25 81 SER A C 1
ATOM 611 O O . SER A 1 81 ? 14.414 16.628 4.946 1.00 90.25 81 SER A O 1
ATOM 613 N N . ASP A 1 82 ? 14.640 18.266 6.457 1.00 88.75 82 ASP A N 1
ATOM 614 C CA . ASP A 1 82 ? 15.954 18.701 5.963 1.00 88.75 82 ASP A CA 1
ATOM 615 C C . ASP A 1 82 ? 16.991 17.570 5.994 1.00 88.75 82 ASP A C 1
ATOM 617 O O . ASP A 1 82 ? 17.860 17.479 5.119 1.00 88.75 82 ASP A O 1
ATOM 621 N N . SER A 1 83 ? 16.903 16.683 6.990 1.00 87.88 83 SER A N 1
ATOM 622 C CA . SER A 1 83 ? 17.771 15.509 7.106 1.00 87.88 83 SER A CA 1
ATOM 623 C C . SER A 1 83 ? 17.535 14.523 5.961 1.00 87.88 83 SER A C 1
ATOM 625 O O . SER A 1 83 ? 18.499 14.003 5.401 1.00 87.88 83 SER A O 1
ATOM 627 N N . GLU A 1 84 ? 16.286 14.309 5.547 1.00 87.94 84 GLU A N 1
ATOM 628 C CA . GLU A 1 84 ? 15.964 13.488 4.382 1.00 87.94 84 GLU A CA 1
ATOM 629 C C . GLU A 1 84 ? 16.452 14.153 3.096 1.00 87.94 84 GLU A C 1
ATOM 631 O O . GLU A 1 84 ? 17.167 13.516 2.319 1.00 87.94 84 GLU A O 1
ATOM 636 N N . LEU A 1 85 ? 16.143 15.435 2.877 1.00 87.12 85 LEU A N 1
ATOM 637 C CA . LEU A 1 85 ? 16.527 16.168 1.664 1.00 87.12 85 LEU A CA 1
ATOM 638 C C . LEU A 1 85 ? 18.047 16.210 1.464 1.00 87.12 85 LEU A C 1
ATOM 640 O O . LEU A 1 85 ? 18.542 15.899 0.374 1.00 87.12 85 LEU A O 1
ATOM 644 N N . SER A 1 86 ? 18.792 16.546 2.517 1.00 89.00 86 SER A N 1
ATOM 645 C CA . SER A 1 86 ? 20.253 16.678 2.471 1.00 89.00 86 SER A CA 1
ATOM 646 C C . SER A 1 86 ? 20.986 15.333 2.393 1.00 89.00 86 SER A C 1
ATOM 648 O O . SER A 1 86 ? 22.097 15.269 1.855 1.00 89.00 86 SER A O 1
ATOM 650 N N . ASN A 1 87 ? 20.368 14.238 2.850 1.00 91.69 87 ASN A N 1
ATOM 651 C CA . ASN A 1 87 ? 20.964 12.911 2.788 1.00 91.69 87 ASN A CA 1
ATOM 652 C C . ASN A 1 87 ? 20.935 12.344 1.356 1.00 91.69 87 ASN A C 1
ATOM 654 O O . ASN A 1 87 ? 19.916 11.865 0.852 1.00 91.69 87 ASN A O 1
ATOM 658 N N . LYS A 1 88 ? 22.094 12.358 0.686 1.00 87.62 88 LYS A N 1
ATOM 659 C CA . LYS A 1 88 ? 22.271 11.775 -0.659 1.00 87.62 88 LYS A CA 1
ATOM 660 C C . LYS A 1 88 ? 22.120 10.254 -0.684 1.00 87.62 88 LYS A C 1
ATOM 662 O O . LYS A 1 88 ? 21.807 9.704 -1.744 1.00 87.62 88 LYS A O 1
ATOM 667 N N . ASP A 1 89 ? 22.298 9.599 0.454 1.00 91.50 89 ASP A N 1
ATOM 668 C CA . ASP A 1 89 ? 22.156 8.158 0.640 1.00 91.50 89 ASP A CA 1
ATOM 669 C C . ASP A 1 89 ? 20.844 7.782 1.322 1.00 91.50 89 ASP A C 1
ATOM 671 O O . ASP A 1 89 ? 20.697 6.660 1.798 1.00 91.50 89 ASP A O 1
ATOM 675 N N . TYR A 1 90 ? 19.862 8.689 1.303 1.00 93.81 90 TYR A N 1
ATOM 676 C CA . TYR A 1 90 ? 18.501 8.363 1.693 1.00 93.81 90 TYR A CA 1
ATOM 677 C C . TYR A 1 90 ? 17.979 7.205 0.835 1.00 93.81 90 TYR A C 1
ATOM 679 O O . TYR A 1 90 ? 17.790 7.335 -0.380 1.00 93.81 90 TYR A O 1
ATOM 687 N N . LEU A 1 91 ? 17.804 6.064 1.487 1.00 95.62 91 LEU A N 1
ATOM 688 C CA . LEU A 1 91 ? 17.311 4.819 0.932 1.00 95.62 91 LEU A CA 1
ATOM 689 C C . LEU A 1 91 ? 16.280 4.259 1.893 1.00 95.62 91 LEU A C 1
ATOM 691 O O . LEU A 1 91 ? 16.455 4.328 3.108 1.00 95.62 91 LEU A O 1
ATOM 695 N N . LEU A 1 92 ? 15.253 3.651 1.321 1.00 97.00 92 LEU A N 1
ATOM 696 C CA . LEU A 1 92 ? 14.315 2.828 2.063 1.00 97.00 92 LEU A CA 1
ATOM 697 C C . LEU A 1 92 ? 14.494 1.372 1.657 1.00 97.00 92 LEU A C 1
ATOM 699 O O . LEU A 1 92 ? 14.918 1.067 0.540 1.00 97.00 92 LEU A O 1
ATOM 703 N N . GLU A 1 93 ? 14.182 0.478 2.583 1.00 98.00 93 GLU A N 1
ATOM 704 C CA . GLU A 1 93 ? 14.232 -0.957 2.346 1.00 98.00 93 GLU A CA 1
ATOM 705 C C . GLU A 1 93 ? 13.012 -1.402 1.527 1.00 98.00 93 GLU A C 1
ATOM 707 O O . GLU A 1 93 ? 11.866 -1.134 1.889 1.00 98.00 93 GLU A O 1
ATOM 712 N N . ILE A 1 94 ? 13.259 -2.088 0.407 1.00 98.69 94 ILE A N 1
ATOM 713 C CA . ILE A 1 94 ? 12.194 -2.726 -0.373 1.00 98.69 94 ILE A CA 1
ATOM 714 C C . ILE A 1 94 ? 11.660 -3.909 0.434 1.00 98.69 94 ILE A C 1
ATOM 716 O O . ILE A 1 94 ? 12.431 -4.767 0.855 1.00 98.69 94 ILE A O 1
ATOM 720 N N . GLY A 1 95 ? 10.341 -3.989 0.582 1.00 98.38 95 GLY A N 1
ATOM 721 C CA . GLY A 1 95 ? 9.679 -5.016 1.387 1.00 98.38 95 GLY A CA 1
ATOM 722 C C . GLY A 1 95 ? 9.396 -4.588 2.822 1.00 98.38 95 GLY A C 1
ATOM 723 O O . GLY A 1 95 ? 9.044 -5.440 3.631 1.00 98.38 95 GLY A O 1
ATOM 724 N N . LYS A 1 96 ? 9.543 -3.293 3.140 1.00 98.62 96 LYS A N 1
ATOM 725 C CA . LYS A 1 96 ? 9.22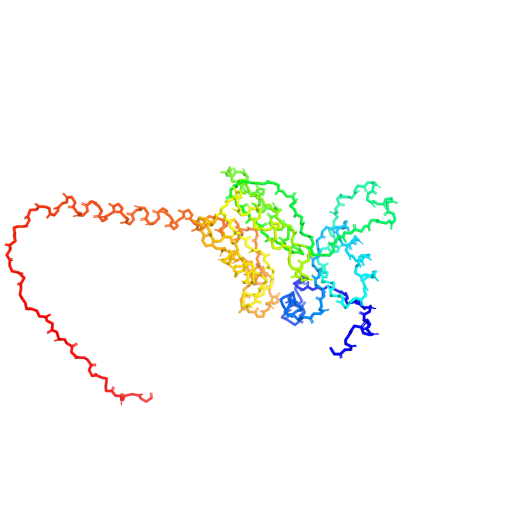6 -2.732 4.454 1.00 98.62 96 LYS A CA 1
ATOM 726 C C . LYS A 1 96 ? 8.060 -1.744 4.376 1.00 98.62 96 LYS A C 1
ATOM 728 O O . LYS A 1 96 ? 8.157 -0.720 3.697 1.00 98.62 96 LYS A O 1
ATOM 733 N N . ALA A 1 97 ? 6.984 -2.051 5.096 1.00 98.62 97 ALA A N 1
ATOM 734 C CA . ALA A 1 97 ? 5.844 -1.158 5.290 1.00 98.62 97 ALA A CA 1
ATOM 735 C C . ALA A 1 97 ? 6.143 -0.121 6.386 1.00 98.62 97 ALA A C 1
ATOM 737 O O . ALA A 1 97 ? 7.094 -0.273 7.160 1.00 98.62 97 ALA A O 1
ATOM 738 N N . ALA A 1 98 ? 5.323 0.924 6.475 1.00 98.50 98 ALA A N 1
ATOM 739 C CA . ALA A 1 98 ? 5.408 1.923 7.535 1.00 98.50 98 ALA A CA 1
ATOM 740 C C . ALA A 1 98 ? 4.061 2.150 8.212 1.00 98.50 98 ALA A C 1
ATOM 742 O O . ALA A 1 98 ? 3.044 2.330 7.548 1.00 98.50 98 ALA A O 1
ATOM 743 N N . VAL A 1 99 ? 4.080 2.197 9.543 1.00 98.69 99 VAL A N 1
ATOM 744 C CA . VAL A 1 99 ? 2.968 2.721 10.337 1.00 98.69 99 VAL A CA 1
ATOM 745 C C . VAL A 1 99 ? 3.051 4.244 10.266 1.00 98.69 99 VAL A C 1
ATOM 747 O O . VAL A 1 99 ? 3.992 4.844 10.781 1.00 98.69 99 VAL A O 1
ATOM 750 N N . ILE A 1 100 ? 2.107 4.859 9.561 1.00 98.06 100 ILE A N 1
ATOM 751 C CA . ILE A 1 100 ? 2.054 6.311 9.341 1.00 98.06 100 ILE A CA 1
ATOM 752 C C . ILE A 1 100 ? 1.296 7.000 10.474 1.00 98.06 100 ILE A C 1
ATOM 754 O O . ILE A 1 100 ? 1.608 8.127 10.851 1.00 98.06 100 ILE A O 1
ATOM 758 N N . ARG A 1 101 ? 0.309 6.300 11.034 1.00 98.50 101 ARG A N 1
ATOM 759 C CA . ARG A 1 101 ? -0.491 6.748 12.169 1.00 98.50 101 ARG A CA 1
ATOM 760 C C . ARG A 1 101 ? -0.670 5.583 13.125 1.00 98.50 101 ARG A C 1
AT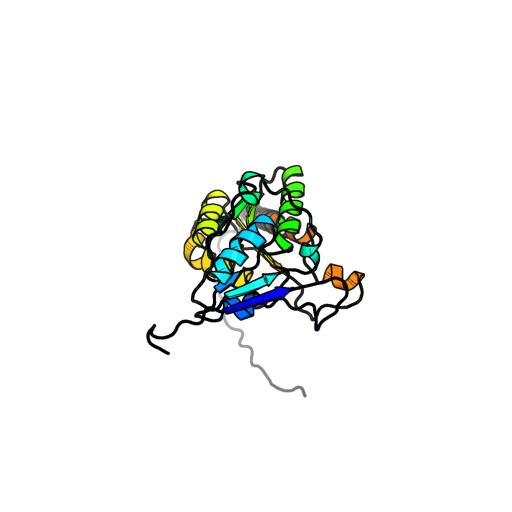OM 762 O O . ARG A 1 101 ? -1.147 4.534 12.705 1.00 98.50 101 ARG A O 1
ATOM 769 N N . GLU A 1 102 ? -0.306 5.780 14.385 1.00 98.56 102 GLU A N 1
ATOM 770 C CA . GLU A 1 102 ? -0.563 4.806 15.446 1.00 98.56 102 GLU A CA 1
ATOM 771 C C . GLU A 1 102 ? -2.051 4.793 15.811 1.00 98.56 102 GLU A C 1
ATOM 773 O O . GLU A 1 102 ? -2.705 5.836 15.854 1.00 98.56 102 GLU A O 1
ATOM 778 N N . GLY A 1 103 ? -2.567 3.609 16.119 1.00 98.25 103 GLY A N 1
ATOM 779 C CA . GLY A 1 103 ? -3.927 3.425 16.614 1.00 98.25 103 GLY A CA 1
ATOM 780 C C . GLY A 1 103 ? -4.076 2.118 17.382 1.00 98.25 103 GLY A C 1
ATOM 781 O O . GLY A 1 103 ? -3.119 1.352 17.525 1.00 98.25 103 GLY A O 1
ATOM 782 N N . LYS A 1 104 ? -5.274 1.872 17.911 1.00 97.88 104 LYS A N 1
ATOM 783 C CA . LYS A 1 104 ? -5.557 0.703 18.762 1.00 97.88 104 LYS A CA 1
ATOM 784 C C . LYS A 1 104 ? -6.871 -0.008 18.451 1.00 97.88 104 LYS A C 1
ATOM 786 O O . LYS A 1 104 ? -7.057 -1.111 18.939 1.00 97.88 104 LYS A O 1
ATOM 791 N N . ASP A 1 105 ? -7.757 0.588 17.656 1.00 97.69 105 ASP A N 1
ATOM 792 C CA . ASP A 1 105 ? -9.112 0.053 17.467 1.00 97.69 105 ASP A CA 1
ATOM 793 C C . ASP A 1 105 ? -9.284 -0.684 16.131 1.00 97.69 105 ASP A C 1
ATOM 795 O O . ASP A 1 105 ? -10.086 -1.613 16.021 1.00 97.69 105 ASP A O 1
ATOM 799 N N . VAL A 1 106 ? -8.543 -0.275 15.096 1.00 98.38 106 VAL A N 1
ATOM 800 C CA . VAL A 1 106 ? -8.570 -0.908 13.771 1.00 98.38 106 VAL A CA 1
ATOM 801 C C . VAL A 1 106 ? -7.274 -0.651 13.013 1.00 98.38 106 VAL A C 1
ATOM 803 O O . VAL A 1 106 ? -6.735 0.450 13.069 1.00 98.38 106 VAL A O 1
ATOM 806 N N . THR A 1 107 ? -6.785 -1.647 12.277 1.00 98.88 107 THR A N 1
ATOM 807 C CA . THR A 1 107 ? -5.706 -1.474 11.299 1.00 98.88 107 THR A CA 1
ATOM 808 C C . THR A 1 107 ? -6.294 -1.176 9.925 1.00 98.88 107 THR A C 1
ATOM 810 O O . THR A 1 107 ? -7.116 -1.938 9.418 1.00 98.88 107 THR A O 1
ATOM 813 N N . ILE A 1 108 ? -5.839 -0.103 9.287 1.00 98.88 108 ILE A N 1
ATOM 814 C CA . ILE A 1 108 ? -6.151 0.258 7.905 1.00 98.88 108 ILE A CA 1
ATOM 815 C C . ILE A 1 108 ? -4.864 0.152 7.090 1.00 98.88 108 ILE A C 1
ATOM 817 O O . ILE A 1 108 ? -3.894 0.861 7.345 1.00 98.88 108 ILE A O 1
ATOM 821 N N . THR A 1 109 ? -4.847 -0.734 6.098 1.00 98.88 109 THR A N 1
ATOM 822 C CA . THR A 1 109 ? -3.730 -0.855 5.148 1.00 98.88 109 THR A CA 1
ATOM 823 C C . THR A 1 109 ? -4.089 -0.176 3.839 1.00 98.88 109 THR A C 1
ATOM 825 O O . THR A 1 109 ? -5.200 -0.339 3.334 1.00 98.88 109 THR A O 1
ATOM 828 N N . ALA A 1 110 ? -3.144 0.564 3.275 1.00 98.81 110 ALA A N 1
ATOM 829 C CA . ALA A 1 110 ? -3.291 1.195 1.974 1.00 98.81 110 ALA A CA 1
ATOM 830 C C . ALA A 1 110 ? -1.943 1.251 1.248 1.00 98.81 110 ALA A C 1
ATOM 832 O O . ALA A 1 110 ? -0.883 1.025 1.833 1.00 98.81 110 ALA A O 1
ATOM 833 N N . PHE A 1 111 ? -1.984 1.554 -0.043 1.00 98.75 111 PHE A N 1
ATOM 834 C CA . PHE A 1 111 ? -0.798 1.840 -0.842 1.00 98.75 111 PHE A CA 1
ATOM 835 C C . PHE A 1 111 ? -1.113 2.908 -1.884 1.00 98.75 111 PHE A C 1
ATOM 837 O O . PHE A 1 111 ? -2.278 3.127 -2.237 1.00 98.75 111 PHE A O 1
ATOM 844 N N . SER A 1 112 ? -0.063 3.540 -2.415 1.00 98.31 112 SER A N 1
ATOM 845 C CA . SER A 1 112 ? -0.182 4.611 -3.406 1.00 98.31 112 SER A CA 1
ATOM 846 C C . SER A 1 112 ? -1.198 5.687 -2.975 1.00 98.31 112 SER A C 1
ATOM 848 O O . SER A 1 112 ? -1.334 5.983 -1.788 1.00 98.31 112 SER A O 1
ATOM 850 N N . LEU A 1 113 ? -1.939 6.276 -3.917 1.00 97.44 113 LEU A N 1
ATOM 851 C CA . LEU A 1 113 ? -2.880 7.372 -3.665 1.00 97.44 113 LEU A CA 1
ATOM 852 C C . LEU A 1 113 ? -3.919 7.066 -2.571 1.00 97.44 113 LEU A C 1
ATOM 854 O O . LEU A 1 113 ? -4.345 7.978 -1.866 1.00 97.44 113 LEU A O 1
ATOM 858 N N . LYS A 1 114 ? -4.317 5.797 -2.388 1.00 98.19 114 LYS A N 1
ATOM 859 C CA . LYS A 1 114 ? -5.314 5.413 -1.373 1.00 98.19 114 LYS A CA 1
ATOM 860 C C . LYS A 1 114 ? -4.827 5.597 0.065 1.00 98.19 114 LYS A C 1
ATOM 862 O O . LYS A 1 114 ? -5.654 5.621 0.972 1.00 98.19 114 LYS A O 1
ATOM 867 N N . LEU A 1 115 ? -3.524 5.781 0.289 1.00 98.38 115 LEU A N 1
ATOM 868 C CA . LEU A 1 115 ? -3.011 6.146 1.608 1.00 98.38 115 LEU A CA 1
ATOM 869 C C . LEU A 1 115 ? -3.554 7.501 2.078 1.00 98.38 115 LEU A C 1
ATOM 871 O O . LEU A 1 115 ? -3.860 7.657 3.257 1.00 98.38 115 LEU A O 1
ATOM 875 N N . MET A 1 116 ? -3.737 8.454 1.159 1.00 98.00 116 MET A N 1
ATOM 876 C CA . MET A 1 116 ? -4.366 9.739 1.471 1.00 98.00 116 MET A CA 1
ATOM 877 C C . MET A 1 116 ? -5.779 9.544 2.026 1.00 98.00 116 MET A C 1
ATOM 879 O O . MET A 1 116 ? -6.133 10.119 3.052 1.00 98.00 116 MET A O 1
ATOM 883 N N . ASP A 1 117 ? -6.576 8.706 1.365 1.00 98.38 117 ASP A N 1
ATOM 884 C CA . ASP A 1 117 ? -7.959 8.457 1.768 1.00 98.38 117 ASP A CA 1
ATOM 885 C C . ASP A 1 117 ? -8.029 7.702 3.097 1.00 98.38 117 ASP A C 1
ATOM 887 O O . ASP A 1 117 ? -8.897 7.993 3.915 1.00 98.38 117 ASP A O 1
ATOM 891 N N . ALA A 1 118 ? -7.090 6.784 3.345 1.00 98.69 118 ALA A N 1
ATOM 892 C CA . ALA A 1 118 ? -6.972 6.086 4.621 1.00 98.69 118 ALA A CA 1
ATOM 893 C C . ALA A 1 118 ? -6.657 7.042 5.784 1.00 98.69 118 ALA A C 1
ATOM 895 O O . ALA A 1 118 ? -7.255 6.912 6.850 1.00 98.69 118 ALA A O 1
ATOM 896 N N . LEU A 1 119 ? -5.767 8.023 5.582 1.00 98.62 119 LEU A N 1
ATOM 897 C CA . LEU A 1 119 ? -5.475 9.058 6.582 1.00 98.62 119 LEU A CA 1
ATOM 898 C C . LEU A 1 119 ? -6.692 9.959 6.835 1.00 98.62 119 LEU A C 1
ATOM 900 O O . LEU A 1 119 ? -7.057 10.178 7.987 1.00 98.62 119 LEU A O 1
ATOM 904 N N . ASN A 1 120 ? -7.378 10.394 5.775 1.00 98.56 120 ASN A N 1
ATOM 905 C CA . ASN A 1 120 ? -8.604 11.187 5.903 1.00 98.56 120 ASN A CA 1
ATOM 906 C C . ASN A 1 120 ? -9.714 10.414 6.639 1.00 98.56 120 ASN A C 1
ATOM 908 O O . ASN A 1 120 ? -10.413 10.978 7.477 1.00 98.56 120 ASN A O 1
ATOM 912 N N . ALA A 1 121 ? -9.871 9.115 6.361 1.00 98.62 121 ALA A N 1
ATOM 913 C CA . ALA A 1 121 ? -10.830 8.265 7.065 1.00 98.62 121 ALA A CA 1
ATOM 914 C C . ALA A 1 121 ? -10.463 8.122 8.548 1.00 98.62 121 ALA A C 1
ATOM 916 O O . ALA A 1 121 ? -11.330 8.211 9.413 1.00 98.62 121 ALA A O 1
ATOM 917 N N . ALA A 1 122 ? -9.174 7.955 8.848 1.00 98.56 122 ALA A N 1
ATOM 918 C CA . ALA A 1 122 ? -8.652 7.912 10.207 1.00 98.56 122 ALA A CA 1
ATOM 919 C C . ALA A 1 122 ? -8.941 9.197 11.009 1.00 98.56 122 ALA A C 1
ATOM 921 O O . ALA A 1 122 ? -9.235 9.103 12.204 1.00 98.56 122 ALA A O 1
ATOM 922 N N . ASP A 1 123 ? -8.896 10.372 10.374 1.00 98.50 123 ASP A N 1
ATOM 923 C CA . ASP A 1 123 ? -9.256 11.646 11.008 1.00 98.50 123 ASP A CA 1
ATOM 924 C C . ASP A 1 123 ? -10.756 11.736 11.318 1.00 98.50 123 ASP A C 1
ATOM 926 O O . ASP A 1 123 ? -11.131 12.148 12.419 1.00 98.50 123 ASP A O 1
ATOM 930 N N . LEU A 1 124 ? -11.619 11.295 10.394 1.00 98.38 124 LEU A N 1
ATOM 931 C CA . LEU A 1 124 ? -13.068 11.238 10.627 1.00 98.38 124 LEU A CA 1
ATOM 932 C C . LEU A 1 124 ? -13.416 10.280 11.774 1.00 98.38 124 LEU A C 1
ATOM 934 O O . LEU A 1 124 ? -14.099 10.676 12.717 1.00 98.38 124 LEU A O 1
ATOM 938 N N . LEU A 1 125 ? -12.861 9.065 11.745 1.00 98.12 125 LEU A N 1
ATOM 939 C CA . LEU A 1 125 ? -13.024 8.049 12.791 1.00 98.12 125 LEU A CA 1
ATOM 940 C C . LEU A 1 125 ? -12.541 8.548 14.160 1.00 98.12 125 LEU A C 1
ATOM 942 O O . LEU A 1 125 ? -13.164 8.274 15.186 1.00 98.12 125 LEU A O 1
ATOM 946 N N . SER A 1 126 ? -11.473 9.350 14.191 1.00 97.94 126 SER A N 1
ATOM 947 C CA . SER A 1 126 ? -10.986 9.967 15.428 1.00 97.94 126 SER A CA 1
ATOM 948 C C . SER A 1 126 ? -12.015 10.896 16.068 1.00 97.94 126 SER A C 1
ATOM 950 O O . SER A 1 126 ? -12.083 10.969 17.295 1.00 97.94 126 SER A O 1
ATOM 9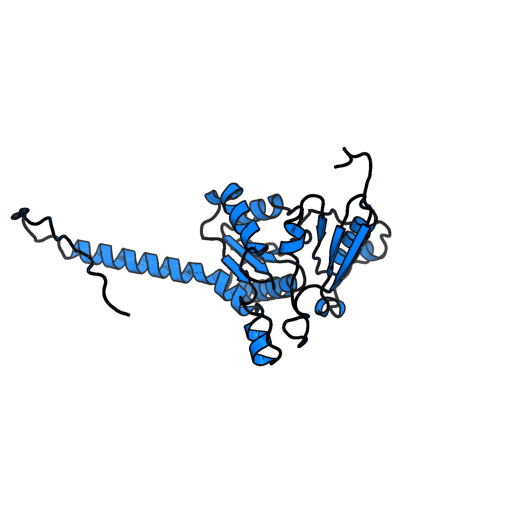52 N N . GLY A 1 127 ? -12.806 11.606 15.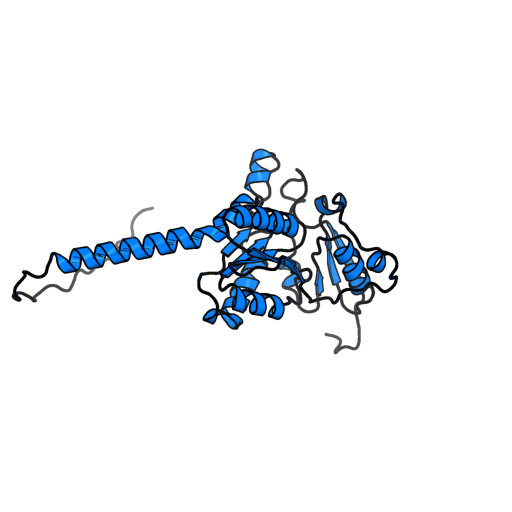256 1.00 97.06 127 GLY A N 1
ATOM 953 C CA . GLY A 1 127 ? -13.902 12.456 15.724 1.00 97.06 127 GLY A CA 1
ATOM 954 C C . GLY A 1 127 ? -15.024 11.669 16.409 1.00 97.06 127 GLY A C 1
ATOM 955 O O . GLY A 1 127 ? -15.759 12.226 17.223 1.00 97.06 127 GLY A O 1
ATOM 956 N N . GLU A 1 128 ? -15.107 10.370 16.131 1.00 96.00 128 GLU A N 1
ATOM 957 C CA . GLU A 1 128 ? -16.053 9.423 16.725 1.00 96.00 128 GLU A CA 1
ATOM 958 C C . GLU A 1 128 ? -15.445 8.630 17.894 1.00 96.00 128 GLU A C 1
ATOM 960 O O . GLU A 1 128 ? -16.130 7.839 18.541 1.00 96.00 128 GLU A O 1
ATOM 965 N N . GLY A 1 129 ? -14.165 8.860 18.202 1.00 97.00 129 GLY A N 1
ATOM 966 C CA . GLY A 1 129 ? -13.436 8.153 19.253 1.00 97.00 129 GLY A CA 1
ATOM 967 C C . GLY A 1 129 ? -12.837 6.810 18.824 1.00 97.00 129 GLY A C 1
ATOM 968 O O . GLY A 1 129 ? -12.489 6.024 19.700 1.00 97.00 129 GLY A O 1
ATOM 969 N N . ILE A 1 130 ? -12.705 6.551 17.517 1.00 97.88 130 ILE A N 1
ATOM 970 C CA . ILE A 1 130 ? -12.056 5.356 16.958 1.00 97.88 130 ILE A CA 1
ATOM 971 C C . ILE A 1 130 ? -10.627 5.707 16.512 1.00 97.88 130 ILE A C 1
ATOM 973 O O . ILE A 1 130 ? -10.402 6.483 15.579 1.00 97.88 130 ILE A O 1
ATOM 977 N N . GLU A 1 131 ? -9.630 5.105 17.154 1.00 98.12 131 GLU A N 1
ATOM 978 C CA . GLU A 1 131 ? -8.210 5.281 16.849 1.00 98.12 131 GLU A CA 1
ATOM 979 C C . GLU A 1 131 ? -7.734 4.236 15.830 1.00 98.12 131 GLU A C 1
ATOM 981 O O . GLU A 1 131 ? -7.259 3.150 16.179 1.00 98.12 131 GLU A O 1
ATOM 986 N N . ALA A 1 132 ? -7.850 4.588 14.547 1.00 98.50 132 ALA A N 1
ATOM 987 C CA . ALA A 1 132 ? -7.341 3.789 13.437 1.00 98.50 132 ALA A CA 1
ATOM 988 C C . ALA A 1 132 ? -5.813 3.898 13.276 1.00 98.50 132 ALA A C 1
ATOM 990 O O . ALA A 1 132 ? -5.275 4.995 13.091 1.00 98.50 132 ALA A O 1
ATOM 991 N N . GLU A 1 133 ? -5.144 2.745 13.280 1.00 98.81 133 GLU A N 1
ATOM 992 C CA . GLU A 1 133 ? -3.755 2.579 12.864 1.00 98.81 133 GLU A CA 1
ATOM 993 C C . GLU A 1 133 ? -3.679 2.525 11.339 1.00 98.81 133 GLU A C 1
ATOM 995 O O . GLU A 1 133 ? -4.314 1.671 10.726 1.00 98.81 133 GLU A O 1
ATOM 1000 N N . VAL A 1 134 ? -2.893 3.403 10.715 1.00 98.88 134 VAL A N 1
ATOM 1001 C CA . VAL A 1 134 ? -2.762 3.462 9.251 1.00 98.88 134 VAL A CA 1
ATOM 1002 C C . VAL A 1 134 ? -1.383 2.976 8.828 1.00 98.88 134 VAL A C 1
ATOM 1004 O O . VAL A 1 134 ? -0.365 3.543 9.228 1.00 98.88 134 VAL A O 1
ATOM 1007 N N . ILE A 1 135 ? -1.360 1.950 7.979 1.00 98.88 135 ILE A N 1
ATOM 1008 C CA . ILE A 1 135 ? -0.151 1.346 7.419 1.00 98.88 135 ILE A CA 1
ATOM 1009 C C . ILE A 1 135 ? -0.065 1.650 5.926 1.00 98.88 135 ILE A C 1
ATOM 1011 O O . ILE A 1 135 ? -0.927 1.235 5.147 1.00 98.88 135 ILE A O 1
ATOM 1015 N N . ASP A 1 136 ? 1.026 2.299 5.527 1.00 98.75 136 ASP A N 1
ATOM 1016 C CA . ASP A 1 136 ? 1.469 2.331 4.136 1.00 98.75 136 ASP A CA 1
ATOM 1017 C C . ASP A 1 136 ? 2.244 1.053 3.827 1.00 98.75 136 ASP A C 1
ATOM 1019 O O . ASP A 1 136 ? 3.315 0.805 4.391 1.00 98.75 136 ASP A O 1
ATOM 1023 N N . LEU A 1 137 ? 1.717 0.238 2.915 1.00 98.75 137 LEU A N 1
ATOM 1024 C CA . LEU A 1 137 ? 2.381 -0.995 2.511 1.00 98.75 137 LEU A CA 1
ATOM 1025 C C . LEU A 1 137 ? 3.718 -0.724 1.821 1.00 98.75 137 LEU A C 1
ATOM 1027 O O . LEU A 1 137 ? 4.640 -1.517 2.008 1.00 98.75 137 LEU A O 1
ATOM 1031 N N . ARG A 1 138 ? 3.837 0.372 1.051 1.00 98.62 138 ARG A N 1
ATOM 1032 C CA . ARG A 1 138 ? 4.977 0.762 0.193 1.00 98.62 138 ARG A CA 1
ATOM 1033 C C . ARG A 1 138 ? 5.388 -0.262 -0.868 1.00 98.62 138 ARG A C 1
ATOM 1035 O O . ARG A 1 138 ? 5.470 0.059 -2.050 1.00 98.62 138 ARG A O 1
ATOM 1042 N N . THR A 1 139 ? 5.688 -1.489 -0.458 1.00 98.81 139 THR A N 1
ATOM 1043 C CA . THR A 1 139 ? 6.061 -2.628 -1.294 1.00 98.81 139 THR A CA 1
ATOM 1044 C C . THR A 1 139 ? 4.951 -3.673 -1.272 1.00 98.81 139 THR A C 1
ATOM 1046 O O . THR A 1 139 ? 4.508 -4.111 -0.215 1.00 98.81 139 THR A O 1
ATOM 1049 N N . LEU A 1 140 ? 4.529 -4.098 -2.459 1.00 98.75 140 LEU A N 1
ATOM 1050 C CA . LEU A 1 140 ? 3.492 -5.110 -2.659 1.00 98.75 140 LEU A CA 1
ATOM 1051 C C . LEU A 1 140 ? 4.087 -6.505 -2.884 1.00 98.75 140 LEU A C 1
ATOM 1053 O O . LEU A 1 140 ? 3.456 -7.515 -2.585 1.00 98.75 140 LEU A O 1
ATOM 1057 N N . ARG A 1 141 ? 5.327 -6.567 -3.389 1.00 98.62 141 ARG A N 1
ATOM 1058 C CA . ARG A 1 141 ? 6.109 -7.802 -3.493 1.00 98.62 141 ARG A CA 1
ATOM 1059 C C . ARG A 1 141 ? 7.599 -7.530 -3.239 1.00 98.62 141 ARG A C 1
ATOM 1061 O O . ARG A 1 141 ? 8.197 -6.787 -4.019 1.00 98.62 141 ARG A O 1
ATOM 1068 N N . PRO A 1 142 ? 8.230 -8.171 -2.241 1.00 98.50 142 PRO A N 1
ATOM 1069 C CA . PRO A 1 142 ? 7.600 -8.954 -1.174 1.00 98.50 142 PRO A CA 1
ATOM 1070 C C . PRO A 1 142 ? 6.755 -8.059 -0.252 1.00 98.50 142 PRO A C 1
ATOM 1072 O O . PRO A 1 142 ? 7.127 -6.919 0.006 1.00 98.50 142 PRO A O 1
ATOM 1075 N N . LEU A 1 143 ? 5.621 -8.576 0.218 1.00 98.19 143 LEU A N 1
ATOM 1076 C CA . LEU A 1 143 ? 4.736 -7.874 1.147 1.00 98.19 143 LEU A CA 1
ATOM 1077 C C . LEU A 1 143 ? 5.288 -7.970 2.581 1.00 98.19 143 LEU A C 1
ATOM 1079 O O . LEU A 1 143 ? 5.677 -9.057 3.009 1.00 98.19 143 LEU A O 1
ATOM 1083 N N . ASP A 1 144 ? 5.294 -6.865 3.331 1.00 98.62 144 ASP A N 1
ATOM 1084 C CA . ASP A 1 144 ? 5.701 -6.844 4.748 1.00 98.62 144 ASP A CA 1
ATOM 1085 C C . ASP A 1 144 ? 4.582 -7.384 5.652 1.00 98.62 144 ASP A C 1
ATOM 1087 O O . ASP A 1 144 ? 3.887 -6.639 6.349 1.00 98.62 144 ASP A O 1
ATOM 1091 N N . THR A 1 145 ? 4.379 -8.701 5.620 1.00 98.31 145 THR A N 1
ATOM 1092 C CA . THR A 1 145 ? 3.320 -9.350 6.402 1.00 98.31 145 THR A CA 1
ATOM 1093 C C . THR A 1 145 ? 3.528 -9.155 7.901 1.00 98.31 145 THR A C 1
ATOM 1095 O O . THR A 1 145 ? 2.559 -8.981 8.634 1.00 98.31 145 THR A O 1
ATOM 1098 N N . GLN A 1 146 ? 4.779 -9.093 8.366 1.00 98.44 146 GLN A N 1
ATOM 1099 C CA . GLN A 1 146 ? 5.094 -8.957 9.786 1.00 98.44 146 GLN A CA 1
ATOM 1100 C C . GLN A 1 146 ? 4.542 -7.658 10.380 1.00 98.44 146 GLN A C 1
ATOM 1102 O O . GLN A 1 146 ? 3.964 -7.685 11.466 1.00 98.44 146 GLN A O 1
ATOM 1107 N N . THR A 1 147 ? 4.698 -6.529 9.683 1.00 98.75 147 THR A N 1
ATOM 1108 C CA . THR A 1 147 ? 4.159 -5.241 10.150 1.00 98.75 147 THR A CA 1
ATOM 1109 C C . THR A 1 147 ? 2.632 -5.284 10.246 1.00 98.75 147 THR A C 1
ATOM 1111 O O . THR A 1 147 ? 2.070 -4.831 11.242 1.00 98.75 147 THR A O 1
ATOM 1114 N N . VAL A 1 148 ? 1.960 -5.901 9.268 1.00 98.56 148 VAL A N 1
ATOM 1115 C CA . VAL A 1 148 ? 0.496 -6.056 9.271 1.00 98.56 148 VAL A CA 1
ATOM 1116 C C . VAL A 1 148 ? 0.032 -6.953 10.423 1.00 98.56 148 VAL A C 1
ATOM 1118 O O . VAL A 1 148 ? -0.873 -6.574 11.160 1.00 98.56 148 VAL A O 1
ATOM 1121 N N . ILE A 1 149 ? 0.670 -8.108 10.637 1.00 98.44 149 ILE A N 1
ATOM 1122 C CA . ILE A 1 149 ? 0.301 -9.030 11.723 1.00 98.44 149 ILE A CA 1
ATOM 1123 C C . ILE A 1 149 ? 0.531 -8.395 13.099 1.00 98.44 149 ILE A C 1
ATOM 1125 O O . ILE A 1 149 ? -0.341 -8.488 13.958 1.00 98.44 149 ILE A O 1
ATOM 1129 N N . ASN A 1 150 ? 1.651 -7.695 13.304 1.00 98.56 150 ASN A N 1
ATOM 1130 C CA . ASN A 1 150 ? 1.921 -6.989 14.563 1.00 98.56 150 ASN A CA 1
ATOM 1131 C C . ASN A 1 150 ? 0.864 -5.918 14.866 1.00 98.56 150 ASN A C 1
ATOM 1133 O O . ASN A 1 150 ? 0.484 -5.725 16.017 1.00 98.56 150 ASN A O 1
ATOM 1137 N N . SER A 1 151 ? 0.384 -5.230 13.833 1.00 98.69 151 SER A N 1
ATOM 1138 C CA . SER A 1 151 ? -0.683 -4.244 13.967 1.00 98.69 151 SER A CA 1
ATOM 1139 C C . SER A 1 151 ? -2.012 -4.898 14.346 1.00 98.69 151 SER A C 1
ATOM 1141 O O . SER A 1 151 ? -2.655 -4.487 15.307 1.00 98.69 151 SER A O 1
ATOM 1143 N N . ILE A 1 152 ? -2.379 -5.993 13.677 1.00 97.56 152 ILE A N 1
ATOM 1144 C CA . ILE A 1 152 ? -3.621 -6.725 13.964 1.00 97.56 152 ILE A CA 1
ATOM 1145 C C . ILE A 1 152 ? -3.598 -7.357 15.360 1.00 97.56 152 ILE A C 1
ATOM 1147 O O . ILE A 1 152 ? -4.632 -7.409 16.014 1.00 97.56 152 ILE A O 1
ATOM 1151 N N . GLN A 1 153 ? -2.437 -7.779 15.869 1.00 97.94 153 GLN A N 1
ATOM 1152 C CA . GLN A 1 153 ? -2.301 -8.219 17.265 1.00 97.94 153 GLN A CA 1
ATOM 1153 C C . GLN A 1 153 ? -2.717 -7.142 18.276 1.00 97.94 153 GLN A C 1
ATOM 1155 O O . GLN A 1 153 ? -3.183 -7.477 19.364 1.00 97.94 153 GLN A O 1
ATOM 1160 N N . LYS A 1 154 ? -2.533 -5.864 17.926 1.00 97.88 154 LYS A N 1
ATOM 1161 C CA . LYS A 1 154 ? -2.899 -4.713 18.755 1.00 97.88 154 LYS A CA 1
ATOM 1162 C C . LYS A 1 154 ? -4.356 -4.291 18.557 1.00 97.88 154 LYS A C 1
ATOM 1164 O O . LYS A 1 154 ? -4.992 -3.911 19.531 1.00 97.88 154 LYS A O 1
ATOM 1169 N N . THR A 1 155 ? -4.849 -4.317 17.320 1.00 97.94 155 THR A N 1
ATOM 1170 C CA . THR A 1 155 ? -6.138 -3.708 16.938 1.00 97.94 155 THR A CA 1
ATOM 1171 C C . THR A 1 155 ? -7.279 -4.704 16.745 1.00 97.94 155 THR A C 1
ATOM 1173 O O . THR A 1 155 ? -8.443 -4.318 16.673 1.00 97.94 155 THR A O 1
ATOM 1176 N N . ASN A 1 156 ? -6.956 -5.988 16.592 1.00 97.38 156 ASN A N 1
ATOM 1177 C CA . ASN A 1 156 ? -7.881 -7.097 16.365 1.00 97.38 156 ASN A CA 1
ATOM 1178 C C . ASN A 1 156 ? -8.774 -6.978 15.112 1.00 97.38 156 ASN A C 1
ATOM 1180 O O . ASN A 1 156 ? -9.712 -7.763 14.939 1.00 97.38 156 ASN A O 1
ATOM 1184 N N . ARG A 1 157 ? -8.522 -6.008 14.224 1.00 96.56 157 ARG A N 1
ATOM 1185 C CA . ARG A 1 157 ? -9.344 -5.728 13.034 1.00 96.56 157 ARG A CA 1
ATOM 1186 C C . ARG A 1 157 ? -8.477 -5.240 11.877 1.00 96.56 157 ARG A C 1
ATOM 1188 O O . ARG A 1 157 ? -7.552 -4.462 12.089 1.00 96.56 157 ARG A O 1
ATOM 1195 N N . LEU A 1 158 ? -8.832 -5.624 10.650 1.00 98.38 158 LEU A N 1
ATOM 1196 C CA . LEU A 1 158 ? -8.166 -5.154 9.435 1.00 98.38 158 LEU A CA 1
ATOM 1197 C C . LEU A 1 158 ? -9.173 -4.674 8.384 1.00 98.38 158 LEU A C 1
ATOM 1199 O O . LEU A 1 158 ? -10.067 -5.420 7.980 1.00 98.38 158 LEU A O 1
ATOM 1203 N N . VAL A 1 159 ? -8.938 -3.469 7.869 1.00 98.75 159 VAL A N 1
ATOM 1204 C CA . VAL A 1 159 ? -9.505 -2.955 6.620 1.00 98.75 159 VAL A CA 1
ATOM 1205 C C . VAL A 1 159 ? -8.365 -2.754 5.621 1.00 98.75 159 VAL A C 1
ATOM 1207 O O . VAL A 1 159 ? -7.366 -2.102 5.915 1.00 98.75 159 VAL A O 1
ATOM 1210 N N . SER A 1 160 ? -8.489 -3.329 4.430 1.00 98.69 160 SER A N 1
ATOM 1211 C CA . SER A 1 160 ? -7.557 -3.100 3.319 1.00 98.69 160 SER A CA 1
ATOM 1212 C C . SER A 1 160 ? -8.181 -2.174 2.288 1.00 98.69 160 SER A C 1
ATOM 1214 O O . SER A 1 160 ? -9.358 -2.321 1.963 1.00 98.69 160 SER A O 1
ATOM 1216 N N . VAL A 1 161 ? -7.400 -1.219 1.790 1.00 98.81 161 VAL A N 1
ATOM 1217 C CA . VAL A 1 161 ? -7.858 -0.189 0.857 1.00 98.81 161 VAL A CA 1
ATOM 1218 C C . VAL A 1 161 ? -6.973 -0.198 -0.384 1.00 98.81 161 VAL A C 1
ATOM 1220 O O . VAL A 1 161 ? -5.761 0.006 -0.307 1.00 98.81 161 VAL A O 1
ATOM 1223 N N . GLU A 1 162 ? -7.580 -0.407 -1.547 1.00 98.38 162 GLU A N 1
ATOM 1224 C CA . GLU A 1 162 ? -6.905 -0.336 -2.843 1.00 98.38 162 GLU A CA 1
ATOM 1225 C C . GLU A 1 162 ? -7.814 0.283 -3.908 1.00 98.38 162 GLU A C 1
ATOM 1227 O O . GLU A 1 162 ? -9.027 0.137 -3.872 1.00 98.38 162 GLU A O 1
ATOM 1232 N N . GLU A 1 163 ? -7.250 0.981 -4.894 1.00 96.00 163 GLU A N 1
ATOM 1233 C CA . GLU A 1 163 ? -8.047 1.517 -6.012 1.00 96.00 163 GLU A CA 1
ATOM 1234 C C . GLU A 1 163 ? -8.347 0.464 -7.089 1.00 96.00 163 GLU A C 1
ATOM 1236 O O . GLU A 1 163 ? -9.212 0.670 -7.939 1.00 96.00 163 GLU A O 1
ATOM 1241 N N . GLY A 1 164 ? -7.608 -0.650 -7.066 1.00 97.12 164 GLY A N 1
ATOM 1242 C CA . GLY A 1 164 ? -7.734 -1.739 -8.023 1.00 97.12 164 GLY A CA 1
ATOM 1243 C C . GLY A 1 164 ? -9.061 -2.488 -7.912 1.00 97.12 164 GLY A C 1
ATOM 1244 O O . GLY A 1 164 ? -9.860 -2.284 -6.996 1.00 97.12 164 GLY A O 1
ATOM 1245 N N . TRP A 1 165 ? -9.292 -3.375 -8.877 1.00 98.38 165 TRP A N 1
ATOM 1246 C CA . TRP A 1 165 ? -10.473 -4.231 -8.898 1.00 98.38 165 TRP A CA 1
ATOM 1247 C C . TRP A 1 165 ? -10.471 -5.255 -7.753 1.00 98.38 165 TRP A C 1
ATOM 1249 O O . TRP A 1 165 ? -9.407 -5.690 -7.309 1.00 98.38 165 TRP A O 1
ATOM 1259 N N . PRO A 1 166 ? -11.659 -5.689 -7.290 1.00 97.94 166 PRO A N 1
ATOM 1260 C CA . PRO A 1 166 ? -11.773 -6.514 -6.092 1.00 97.94 166 PRO A CA 1
ATOM 1261 C C . PRO A 1 166 ? -11.307 -7.952 -6.294 1.00 97.94 166 PRO A C 1
ATOM 1263 O O . PRO A 1 166 ? -10.900 -8.603 -5.327 1.00 97.94 166 PRO A O 1
ATOM 1266 N N . PHE A 1 167 ? -11.434 -8.490 -7.506 1.00 98.00 167 PHE A N 1
ATOM 1267 C CA . PHE A 1 167 ? -11.103 -9.879 -7.783 1.00 98.00 167 PHE A CA 1
ATOM 1268 C C . PHE A 1 167 ? -9.587 -10.054 -7.882 1.00 98.00 167 PHE A C 1
ATOM 1270 O O . PHE A 1 167 ? -8.943 -9.437 -8.727 1.00 98.00 167 PHE A O 1
ATOM 1277 N N . ALA A 1 168 ? -9.028 -10.912 -7.023 1.00 97.56 168 ALA A N 1
ATOM 1278 C CA . ALA A 1 168 ? -7.585 -11.152 -6.937 1.00 97.56 168 ALA A CA 1
ATOM 1279 C C . ALA A 1 168 ? -6.750 -9.856 -6.782 1.00 97.56 168 ALA A C 1
ATOM 1281 O O . ALA A 1 168 ? -5.651 -9.748 -7.325 1.00 97.56 168 ALA A O 1
ATOM 1282 N N . GLY A 1 169 ? -7.290 -8.865 -6.061 1.00 98.25 169 GLY A N 1
ATOM 1283 C CA . GLY A 1 169 ? -6.575 -7.652 -5.651 1.00 98.25 169 GLY A CA 1
ATOM 1284 C C . GLY A 1 169 ? -5.570 -7.905 -4.521 1.00 98.25 169 GLY A C 1
ATOM 1285 O O . GLY A 1 169 ? -5.479 -9.013 -3.985 1.00 98.25 169 GLY A O 1
ATOM 1286 N N . ILE A 1 170 ? -4.829 -6.873 -4.119 1.00 98.62 170 ILE A N 1
ATOM 1287 C CA . ILE A 1 170 ? -3.856 -6.968 -3.014 1.00 98.62 170 ILE A CA 1
ATOM 1288 C C . ILE A 1 170 ? -4.555 -7.258 -1.678 1.00 98.62 170 ILE A C 1
ATOM 1290 O O . ILE A 1 170 ? -4.054 -8.037 -0.868 1.00 98.62 170 ILE A O 1
ATOM 1294 N N . GLY A 1 171 ? -5.749 -6.705 -1.461 1.00 98.44 171 GLY A N 1
ATOM 1295 C CA . GLY A 1 171 ? -6.562 -6.976 -0.278 1.00 98.44 171 GLY A CA 1
ATOM 1296 C C . GLY A 1 171 ? -6.974 -8.447 -0.158 1.00 98.44 171 GLY A C 1
ATOM 1297 O O . GLY A 1 171 ? -7.192 -8.936 0.952 1.00 98.44 171 GLY A O 1
ATOM 1298 N N . ALA A 1 172 ? -7.063 -9.181 -1.275 1.00 98.56 172 ALA A N 1
ATOM 1299 C CA . ALA A 1 172 ? -7.336 -10.618 -1.249 1.00 98.56 172 ALA A CA 1
ATOM 1300 C C . ALA A 1 172 ? -6.138 -11.408 -0.694 1.00 98.56 172 ALA A C 1
ATOM 1302 O O . ALA A 1 172 ? -6.332 -12.274 0.157 1.00 98.56 172 ALA A O 1
ATOM 1303 N N . GLU A 1 173 ? -4.917 -11.059 -1.108 1.00 98.56 173 GLU A N 1
ATOM 1304 C CA . GLU A 1 173 ? -3.682 -11.642 -0.564 1.00 98.56 173 GLU A CA 1
ATOM 1305 C C . GLU A 1 173 ? -3.525 -11.313 0.925 1.00 98.56 173 GLU A C 1
ATOM 1307 O O . GLU A 1 173 ? -3.271 -12.205 1.727 1.00 98.56 173 GLU A O 1
ATOM 1312 N N . LEU A 1 174 ? -3.766 -10.058 1.325 1.00 98.38 174 LEU A N 1
ATOM 1313 C CA . LEU A 1 174 ? -3.764 -9.664 2.739 1.00 98.38 174 LEU A CA 1
ATOM 1314 C C . LEU A 1 174 ? -4.757 -10.490 3.562 1.00 98.38 174 LEU A C 1
ATOM 1316 O O . LEU A 1 174 ? -4.416 -10.964 4.641 1.00 98.38 174 LEU A O 1
ATOM 1320 N N . SER A 1 175 ? -5.970 -10.699 3.046 1.00 98.25 175 SER A N 1
ATOM 1321 C CA . SER A 1 175 ? -6.983 -11.511 3.730 1.00 98.25 175 SER A CA 1
ATOM 1322 C C . SER A 1 175 ? -6.518 -12.957 3.919 1.00 98.25 175 SER A C 1
ATOM 1324 O O . SER A 1 175 ? -6.705 -13.518 4.997 1.00 98.25 175 SER A O 1
ATOM 1326 N N . ALA A 1 176 ? -5.889 -13.550 2.899 1.00 98.44 176 ALA A N 1
ATOM 1327 C CA . ALA A 1 176 ? -5.342 -14.903 2.974 1.00 98.44 176 ALA A CA 1
ATOM 1328 C C . ALA A 1 176 ? -4.184 -14.992 3.980 1.00 98.44 176 ALA A C 1
ATOM 1330 O O . ALA A 1 176 ? -4.227 -15.817 4.889 1.00 98.44 176 ALA A O 1
ATOM 1331 N N . VAL A 1 177 ? -3.208 -14.086 3.889 1.00 98.00 177 VAL A N 1
ATOM 1332 C CA . VAL A 1 177 ? -2.059 -14.012 4.806 1.00 98.00 177 VAL A CA 1
ATOM 1333 C C . VAL A 1 177 ? -2.509 -13.871 6.255 1.00 98.00 177 VAL A C 1
ATOM 1335 O O . VAL A 1 177 ? -2.006 -14.570 7.133 1.00 98.00 177 VAL A O 1
ATOM 1338 N N . VAL A 1 178 ? -3.459 -12.977 6.527 1.00 97.94 178 VAL A N 1
ATOM 1339 C CA . VAL A 1 178 ? -3.955 -12.762 7.889 1.00 97.94 178 VAL A CA 1
ATOM 1340 C C . VAL A 1 178 ? -4.723 -13.980 8.385 1.00 97.94 178 VAL A C 1
ATOM 1342 O O . VAL A 1 178 ? -4.553 -14.364 9.538 1.00 97.94 178 VAL A O 1
ATOM 1345 N N . MET A 1 179 ? -5.508 -14.634 7.531 1.00 98.19 179 MET A N 1
ATOM 1346 C CA . MET A 1 179 ? -6.175 -15.885 7.890 1.00 98.19 179 MET A CA 1
ATOM 1347 C C . MET A 1 179 ? -5.169 -17.003 8.217 1.00 98.19 179 MET A C 1
ATOM 1349 O O . MET A 1 179 ? -5.399 -17.799 9.122 1.00 98.19 179 MET A O 1
ATOM 1353 N N . GLU A 1 180 ? -4.039 -17.066 7.515 1.00 98.25 180 GLU A N 1
ATOM 1354 C CA . GLU A 1 180 ? -3.002 -18.076 7.751 1.00 98.25 180 GLU A CA 1
ATOM 1355 C C . GLU A 1 180 ? -2.129 -17.778 8.980 1.00 98.25 180 GLU A C 1
ATOM 1357 O O . GLU A 1 180 ? -1.713 -18.704 9.673 1.00 98.25 180 GLU A O 1
ATOM 1362 N N . GLN A 1 181 ? -1.823 -16.503 9.243 1.00 97.56 181 GLN A N 1
ATOM 1363 C CA . GLN A 1 181 ? -0.766 -16.102 10.186 1.00 97.56 181 GLN A CA 1
ATOM 1364 C C . GLN A 1 181 ? -1.272 -15.334 11.414 1.00 97.56 181 GLN A C 1
ATOM 1366 O O . GLN A 1 181 ? -0.541 -15.207 12.395 1.00 97.56 181 GLN A O 1
ATOM 1371 N N . GLY A 1 182 ? -2.491 -14.795 11.374 1.00 95.19 182 GLY A N 1
ATOM 1372 C CA . GLY A 1 182 ? -3.016 -13.887 12.397 1.00 95.19 182 GLY A CA 1
ATOM 1373 C C . GLY A 1 182 ? -4.490 -14.078 12.736 1.00 95.19 182 GLY A C 1
ATOM 1374 O O . GLY A 1 182 ? -5.071 -13.197 13.366 1.00 95.19 182 GLY A O 1
ATOM 1375 N N . PHE A 1 183 ? -5.096 -15.199 12.337 1.00 97.38 183 PHE A N 1
ATOM 1376 C CA . PHE A 1 183 ? -6.521 -15.455 12.544 1.00 97.38 183 PHE A CA 1
ATOM 1377 C C . PHE A 1 183 ? -6.942 -15.359 14.011 1.00 97.38 183 PHE A C 1
ATOM 1379 O O . PHE A 1 183 ? -7.958 -14.739 14.304 1.00 97.38 183 PHE A O 1
ATOM 1386 N N . ASP A 1 184 ? -6.136 -15.895 14.931 1.00 97.00 184 ASP A N 1
ATOM 1387 C CA . ASP A 1 184 ? -6.448 -15.894 16.367 1.00 97.00 184 ASP A CA 1
ATOM 1388 C C . ASP A 1 184 ? -6.502 -14.484 16.980 1.00 97.00 184 ASP A C 1
ATOM 1390 O O . ASP A 1 184 ? -7.020 -14.310 18.082 1.00 97.00 184 ASP A O 1
ATOM 1394 N N . TYR A 1 185 ? -5.973 -13.473 16.286 1.00 96.88 185 TYR A N 1
ATOM 1395 C CA . TYR A 1 185 ? -6.039 -12.078 16.716 1.00 96.88 185 TYR A CA 1
ATOM 1396 C C . TYR A 1 185 ? -7.262 -11.345 16.165 1.00 96.88 185 TYR A C 1
ATOM 1398 O O . TYR A 1 185 ? -7.575 -10.265 16.657 1.00 96.88 185 TYR A O 1
ATOM 1406 N N . LEU A 1 186 ? -7.929 -11.878 15.138 1.00 95.69 186 LEU A N 1
ATOM 1407 C CA . LEU A 1 186 ? -9.053 -11.211 14.497 1.00 95.69 186 LEU A CA 1
ATOM 1408 C C . LEU A 1 186 ? -10.345 -11.401 15.287 1.00 95.69 186 LEU A C 1
ATOM 1410 O O . LEU A 1 186 ? -10.870 -12.503 15.422 1.00 95.69 186 LEU A O 1
ATOM 1414 N N . ASP A 1 187 ? -10.942 -10.282 15.668 1.00 94.38 187 ASP A N 1
ATOM 1415 C CA . ASP A 1 187 ? -12.283 -10.248 16.241 1.00 94.38 187 ASP A CA 1
ATOM 1416 C C . ASP A 1 187 ? -13.383 -10.064 15.176 1.00 94.38 187 ASP A C 1
ATOM 1418 O O . ASP A 1 187 ? -14.581 -10.054 15.485 1.00 94.38 187 ASP A O 1
ATOM 1422 N N . ALA A 1 188 ? -12.989 -9.835 13.922 1.00 93.00 188 ALA A N 1
ATOM 1423 C CA . ALA A 1 188 ? -13.881 -9.618 12.791 1.00 93.00 188 ALA A CA 1
ATOM 1424 C C . ALA A 1 188 ? -13.222 -10.045 11.469 1.00 93.00 188 ALA A C 1
ATOM 1426 O O . ALA A 1 188 ? -11.992 -10.077 11.383 1.00 93.00 188 ALA A O 1
ATOM 1427 N N . PRO A 1 189 ? -14.017 -10.353 10.427 1.00 94.50 189 PRO A N 1
ATOM 1428 C CA . PRO A 1 189 ? -13.490 -10.611 9.092 1.00 94.50 189 PRO A CA 1
ATOM 1429 C C . PRO A 1 189 ? -12.659 -9.436 8.565 1.00 94.50 189 PRO A C 1
ATOM 1431 O O . PRO A 1 189 ? -12.940 -8.277 8.870 1.00 94.50 189 PRO A O 1
ATOM 1434 N N . VAL A 1 190 ? -11.670 -9.739 7.723 1.00 96.69 190 VAL A N 1
ATOM 1435 C CA . VAL A 1 190 ? -10.926 -8.711 6.988 1.00 96.69 190 VAL A CA 1
ATOM 1436 C C . VAL A 1 190 ? -11.857 -8.037 5.983 1.00 96.69 190 VAL A C 1
ATOM 1438 O O . VAL A 1 190 ? -12.429 -8.702 5.115 1.00 96.69 190 VAL A O 1
ATOM 1441 N N . MET A 1 191 ? -11.970 -6.714 6.070 1.00 97.81 191 MET A N 1
ATOM 1442 C CA . MET A 1 191 ? -12.757 -5.920 5.130 1.00 97.81 191 MET A CA 1
ATOM 1443 C C . MET A 1 191 ? -11.873 -5.402 3.997 1.00 97.81 191 MET A C 1
ATOM 1445 O O . MET A 1 191 ? -10.696 -5.083 4.188 1.00 97.81 191 MET A O 1
ATOM 1449 N N . ARG A 1 192 ? -12.434 -5.326 2.788 1.00 98.25 192 ARG A N 1
ATOM 1450 C CA . ARG A 1 192 ? -11.717 -4.878 1.588 1.00 98.25 192 ARG A CA 1
ATOM 1451 C C . ARG A 1 192 ? -12.498 -3.766 0.910 1.00 98.25 192 ARG A C 1
ATOM 1453 O O . ARG A 1 192 ? -13.621 -3.985 0.463 1.00 98.25 192 ARG A O 1
ATOM 1460 N N . VAL A 1 193 ? -11.880 -2.600 0.819 1.00 98.69 193 VAL A N 1
ATOM 1461 C CA . VAL A 1 193 ? -12.392 -1.420 0.131 1.00 98.69 193 VAL A CA 1
ATOM 1462 C C . VAL A 1 193 ? -11.627 -1.283 -1.178 1.00 98.69 193 VAL A C 1
ATOM 1464 O O . VAL A 1 193 ? -10.414 -1.088 -1.189 1.00 98.69 193 VAL A O 1
ATOM 1467 N N . THR A 1 194 ? -12.342 -1.444 -2.286 1.00 98.62 194 THR A N 1
ATOM 1468 C CA . THR A 1 194 ? -11.767 -1.594 -3.629 1.00 98.62 194 THR A CA 1
ATOM 1469 C C . THR A 1 194 ? -12.506 -0.738 -4.647 1.00 98.62 194 THR A C 1
ATOM 1471 O O . THR A 1 194 ? -13.644 -0.319 -4.406 1.00 98.62 194 THR A O 1
ATOM 1474 N N . GLY A 1 195 ? -11.919 -0.541 -5.829 1.00 97.75 195 GLY A N 1
ATOM 1475 C CA . GLY A 1 195 ? -12.693 -0.101 -6.987 1.00 97.75 195 GLY A CA 1
ATOM 1476 C C . GLY A 1 195 ? -13.870 -1.043 -7.262 1.00 97.75 195 GLY A C 1
ATOM 1477 O O . GLY A 1 195 ? -13.871 -2.212 -6.862 1.00 97.75 195 GLY A O 1
ATOM 1478 N N . LYS A 1 196 ? -14.909 -0.543 -7.931 1.00 97.69 196 LYS A N 1
ATOM 1479 C CA . LYS A 1 196 ? -16.018 -1.383 -8.402 1.00 97.69 196 LYS A CA 1
ATOM 1480 C C . LYS A 1 196 ? -15.525 -2.297 -9.525 1.00 97.69 196 LYS A C 1
ATOM 1482 O O . LYS A 1 196 ? -14.665 -1.908 -10.310 1.00 97.69 196 LYS A O 1
ATOM 1487 N N . ASP A 1 197 ? -16.099 -3.493 -9.622 1.00 97.62 197 ASP A N 1
ATOM 1488 C CA . ASP A 1 197 ? -15.721 -4.518 -10.607 1.00 97.62 197 ASP A CA 1
ATOM 1489 C C . ASP A 1 197 ? -16.271 -4.215 -12.013 1.00 97.62 197 ASP A C 1
ATOM 1491 O O . ASP A 1 197 ? -17.133 -4.909 -12.550 1.00 97.62 197 ASP A O 1
ATOM 1495 N N . ILE A 1 198 ? -15.841 -3.083 -12.566 1.00 97.06 198 ILE A N 1
ATOM 1496 C CA . ILE A 1 198 ? -16.230 -2.569 -13.877 1.00 97.06 198 ILE A CA 1
ATOM 1497 C C . ILE A 1 198 ? -15.053 -1.815 -14.515 1.00 97.06 198 ILE A C 1
ATOM 1499 O O . ILE A 1 198 ? -14.212 -1.253 -13.805 1.00 97.06 198 ILE A O 1
ATOM 1503 N N . PRO A 1 199 ? -15.005 -1.710 -15.853 1.00 97.19 199 PRO A N 1
ATOM 1504 C CA . PRO A 1 199 ? -14.140 -0.740 -16.517 1.00 97.19 199 PRO A CA 1
ATOM 1505 C C . PRO A 1 199 ? -14.492 0.692 -16.086 1.00 97.19 199 PRO A C 1
ATOM 1507 O O . PRO A 1 199 ? -15.675 1.036 -16.006 1.00 97.19 199 PRO A O 1
ATOM 1510 N N . LEU A 1 200 ? -13.484 1.536 -15.827 1.00 96.44 200 LEU A N 1
ATOM 1511 C CA . LEU A 1 200 ? -13.724 2.866 -15.260 1.00 96.44 200 LEU A CA 1
ATOM 1512 C C . LEU A 1 200 ? -14.532 3.763 -16.230 1.00 96.44 200 LEU A C 1
ATOM 1514 O O . LEU A 1 200 ? -14.106 3.981 -17.371 1.00 96.44 200 LEU A O 1
ATOM 1518 N N . PRO A 1 201 ? -15.698 4.292 -15.815 1.00 96.25 201 PRO A N 1
ATOM 1519 C CA . PRO A 1 201 ? -16.525 5.147 -16.659 1.00 96.25 201 PRO A CA 1
ATOM 1520 C C . PRO A 1 201 ? -15.953 6.569 -16.761 1.00 96.25 201 PRO A C 1
ATOM 1522 O O . PRO A 1 201 ? -15.421 7.103 -15.798 1.00 96.25 201 PRO A O 1
ATOM 1525 N N . TYR A 1 202 ? -16.132 7.221 -17.916 1.00 96.69 202 TYR A N 1
ATOM 1526 C CA . TYR A 1 202 ? -15.659 8.597 -18.152 1.00 96.69 202 TYR A CA 1
ATOM 1527 C C . TYR A 1 202 ? -16.452 9.672 -17.386 1.00 96.69 202 TYR A C 1
ATOM 1529 O O . TYR A 1 202 ? -15.914 10.708 -17.000 1.00 96.69 202 TYR A O 1
ATOM 1537 N N . ALA A 1 203 ? -17.763 9.473 -17.217 1.00 96.38 203 ALA A N 1
ATOM 1538 C CA . ALA A 1 203 ? -18.629 10.487 -16.624 1.00 96.38 203 ALA A CA 1
ATOM 1539 C C . ALA A 1 203 ? -18.253 10.716 -15.152 1.00 96.38 203 ALA A C 1
ATOM 1541 O O . ALA A 1 203 ? -18.301 9.783 -14.357 1.00 96.38 203 ALA A O 1
ATOM 1542 N N . ALA A 1 204 ? -17.937 11.960 -14.780 1.00 94.75 204 ALA A N 1
ATOM 1543 C CA . ALA A 1 204 ? -17.368 12.302 -13.470 1.00 94.75 204 ALA A CA 1
ATOM 1544 C C . ALA A 1 204 ? -18.183 11.787 -12.267 1.00 94.75 204 ALA A C 1
ATOM 1546 O O . ALA A 1 204 ? -17.630 11.372 -11.253 1.00 94.75 204 ALA A O 1
ATOM 1547 N N . ASN A 1 205 ? -19.513 11.794 -12.376 1.00 96.19 205 ASN A N 1
ATOM 1548 C CA . ASN A 1 205 ? -20.408 11.283 -11.338 1.00 96.19 205 ASN A CA 1
ATOM 1549 C C . ASN A 1 205 ? -20.346 9.754 -11.186 1.00 96.19 205 ASN A C 1
ATOM 1551 O O . ASN A 1 205 ? -20.591 9.249 -10.094 1.00 96.19 205 ASN A O 1
ATOM 1555 N N . LEU A 1 206 ? -20.071 9.026 -12.270 1.00 95.75 206 LEU A N 1
ATOM 1556 C CA . LEU A 1 206 ? -19.903 7.574 -12.257 1.00 95.75 206 LEU A CA 1
ATOM 1557 C C . LEU A 1 206 ? -18.473 7.190 -11.878 1.00 95.75 206 LEU A C 1
ATOM 1559 O O . LEU A 1 206 ? -18.302 6.257 -11.107 1.00 95.75 206 LEU A O 1
ATOM 1563 N N . GLU A 1 207 ? -17.473 7.931 -12.360 1.00 95.38 207 GLU A N 1
ATOM 1564 C CA . GLU A 1 207 ? -16.059 7.749 -12.013 1.00 95.38 207 GLU A CA 1
ATOM 1565 C C . GLU A 1 207 ? -15.862 7.831 -10.497 1.00 95.38 207 GLU A C 1
ATOM 1567 O O . GLU A 1 207 ? -15.340 6.901 -9.886 1.00 95.38 207 GLU A O 1
ATOM 1572 N N . LYS A 1 208 ? -16.410 8.882 -9.868 1.00 94.56 208 LYS A N 1
ATOM 1573 C CA . LYS A 1 208 ? -16.382 9.045 -8.410 1.00 94.56 208 LYS A CA 1
ATOM 1574 C C . LYS A 1 208 ? -17.014 7.861 -7.665 1.00 94.56 208 LYS A C 1
ATOM 1576 O O . LYS A 1 208 ? -16.539 7.491 -6.607 1.00 94.56 208 LYS A O 1
ATOM 1581 N N . LYS A 1 209 ? -18.082 7.262 -8.201 1.00 95.25 209 LYS A N 1
ATOM 1582 C CA . LYS A 1 209 ? -18.758 6.103 -7.582 1.00 95.25 209 LYS A CA 1
ATOM 1583 C C . LYS A 1 209 ? -18.056 4.771 -7.854 1.00 95.25 209 LYS A C 1
ATOM 1585 O O . LYS A 1 209 ? -18.347 3.781 -7.186 1.00 95.25 209 LYS A O 1
ATOM 1590 N N . ALA A 1 210 ? -17.218 4.723 -8.885 1.00 96.81 210 ALA A N 1
ATOM 1591 C CA . ALA A 1 210 ? -16.478 3.533 -9.270 1.00 96.81 210 ALA A CA 1
ATOM 1592 C C . ALA A 1 210 ? -15.181 3.378 -8.463 1.00 96.81 210 ALA A C 1
ATOM 1594 O O . ALA A 1 210 ? -14.726 2.252 -8.282 1.00 96.81 210 ALA A O 1
ATOM 1595 N N . LEU A 1 211 ? -14.607 4.479 -7.973 1.00 96.62 211 LEU A N 1
ATOM 1596 C CA . LEU A 1 211 ? -13.406 4.486 -7.138 1.00 96.62 211 LEU A CA 1
ATOM 1597 C C . LEU A 1 211 ? -13.756 4.548 -5.645 1.00 96.62 211 LEU A C 1
ATOM 1599 O O . LEU A 1 211 ? -14.720 5.233 -5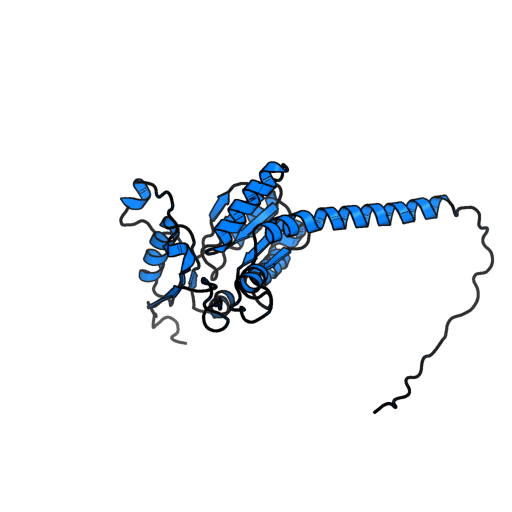.297 1.00 96.62 211 LEU A O 1
ATOM 1603 N N . PRO A 1 212 ? -12.945 3.934 -4.763 1.00 96.69 212 PRO A N 1
ATOM 1604 C CA . PRO A 1 212 ? -13.091 4.090 -3.320 1.00 96.69 212 PRO A CA 1
ATOM 1605 C C . PRO A 1 212 ? -13.093 5.551 -2.899 1.00 96.69 212 PRO A C 1
ATOM 1607 O O . PRO A 1 212 ? -12.225 6.318 -3.334 1.00 96.69 212 PRO A O 1
ATOM 1610 N N . GLN A 1 213 ? -14.041 5.902 -2.043 1.00 97.38 213 GLN A N 1
ATOM 1611 C CA . GLN A 1 213 ? -14.115 7.178 -1.351 1.00 97.38 213 GLN A CA 1
ATOM 1612 C C . GLN A 1 213 ? -13.763 7.001 0.132 1.00 97.38 213 GLN A C 1
ATOM 1614 O O . GLN A 1 213 ? -13.771 5.891 0.664 1.00 97.38 213 GLN A O 1
ATOM 1619 N N . VAL A 1 214 ? -13.470 8.113 0.809 1.00 98.31 214 VAL A N 1
ATOM 1620 C CA . VAL A 1 214 ? -13.173 8.130 2.251 1.00 98.31 214 VAL A CA 1
ATOM 1621 C C . VAL A 1 214 ? -14.333 7.532 3.052 1.00 98.31 214 VAL A C 1
ATOM 1623 O O . VAL A 1 214 ? -14.115 6.764 3.985 1.00 98.31 214 VAL A O 1
ATOM 1626 N N . GLU A 1 215 ? -15.568 7.824 2.646 1.00 97.88 215 GLU A N 1
ATOM 1627 C CA . GLU A 1 215 ? -16.775 7.331 3.304 1.00 97.88 215 GLU A CA 1
ATOM 1628 C C . GLU A 1 215 ? -16.913 5.804 3.210 1.00 97.88 215 GLU A C 1
ATOM 1630 O O . GLU A 1 215 ? -17.358 5.186 4.174 1.00 97.88 215 GLU A O 1
ATOM 1635 N N . ASP A 1 216 ? -16.467 5.181 2.109 1.00 97.94 216 ASP A N 1
ATOM 1636 C CA . ASP A 1 216 ? -16.481 3.717 1.965 1.00 97.94 216 ASP A CA 1
ATOM 1637 C C . ASP A 1 216 ? -15.533 3.047 2.984 1.00 97.94 216 ASP A C 1
ATOM 1639 O O . ASP A 1 216 ? -15.792 1.938 3.452 1.00 97.94 216 ASP A O 1
ATOM 1643 N N . ILE A 1 217 ? -14.427 3.717 3.341 1.00 98.38 217 ILE A N 1
ATOM 1644 C CA . ILE A 1 217 ? -13.463 3.233 4.345 1.00 98.38 217 ILE A CA 1
ATOM 1645 C C . ILE A 1 217 ? -14.067 3.327 5.745 1.00 98.38 217 ILE A C 1
ATOM 1647 O O . ILE A 1 217 ? -13.989 2.365 6.508 1.00 98.38 217 ILE A O 1
ATOM 1651 N N . VAL A 1 218 ? -14.691 4.462 6.069 1.00 98.06 218 VAL A N 1
ATOM 1652 C CA . VAL A 1 218 ? -15.386 4.665 7.350 1.00 98.06 218 VAL A CA 1
ATOM 1653 C C . VAL A 1 218 ? -16.511 3.637 7.510 1.00 98.06 218 VAL A C 1
ATOM 1655 O O . VAL A 1 218 ? -16.573 2.943 8.523 1.00 98.06 218 VAL A O 1
ATOM 1658 N N . GLU A 1 219 ? -17.340 3.442 6.479 1.00 96.94 219 GLU A N 1
ATOM 1659 C CA . GLU A 1 219 ? -18.406 2.432 6.483 1.00 96.94 219 GLU A CA 1
ATOM 1660 C C . GLU A 1 219 ? -17.853 1.014 6.701 1.00 96.94 219 GLU A C 1
ATOM 1662 O O . GLU A 1 219 ? -18.393 0.255 7.509 1.00 96.94 219 GLU A O 1
ATOM 1667 N N . ALA A 1 220 ? -16.742 0.657 6.048 1.00 96.88 220 ALA A N 1
ATOM 1668 C CA . ALA A 1 220 ? -16.107 -0.647 6.228 1.00 96.88 220 ALA A CA 1
ATOM 1669 C C . ALA A 1 220 ? -15.602 -0.880 7.664 1.00 96.88 220 ALA A C 1
ATOM 1671 O O . ALA A 1 220 ? -15.640 -2.014 8.144 1.00 96.88 220 ALA A O 1
ATOM 1672 N N . VAL A 1 221 ? -15.161 0.170 8.366 1.00 96.12 221 VAL A N 1
ATOM 1673 C CA . VAL A 1 221 ? -14.784 0.083 9.787 1.00 96.12 221 VAL A CA 1
ATOM 1674 C C . VAL A 1 221 ? -16.014 -0.172 10.671 1.00 96.12 221 VAL A C 1
ATOM 1676 O O . VAL A 1 221 ? -15.936 -0.985 11.598 1.00 96.12 221 VAL A O 1
ATOM 1679 N N . HIS A 1 222 ? -17.157 0.445 10.358 1.00 93.12 222 HIS A N 1
ATOM 1680 C CA . HIS A 1 222 ? -18.403 0.286 11.121 1.00 93.12 222 HIS A CA 1
ATOM 1681 C C . HIS A 1 222 ? -19.197 -0.981 10.810 1.00 93.12 222 HIS A C 1
ATOM 1683 O O . HIS A 1 222 ? -19.979 -1.410 11.655 1.00 93.12 222 HIS A O 1
ATOM 1689 N N . GLN A 1 223 ? -19.011 -1.615 9.648 1.00 79.19 223 GLN A N 1
ATOM 1690 C CA . GLN A 1 223 ? -19.840 -2.749 9.205 1.00 79.19 223 GLN A CA 1
ATOM 1691 C C . GLN A 1 223 ? -19.900 -3.916 10.219 1.00 79.19 223 GLN A C 1
ATOM 1693 O O . GLN A 1 223 ? -20.863 -4.683 10.245 1.00 79.19 223 GLN A O 1
ATOM 1698 N N . ARG A 1 224 ? -18.918 -4.019 11.124 1.00 60.69 224 ARG A N 1
ATOM 1699 C CA . ARG A 1 224 ? -18.935 -4.951 12.261 1.00 60.69 224 ARG A CA 1
ATOM 1700 C C . ARG A 1 224 ? -19.908 -4.546 13.378 1.00 60.69 224 ARG A C 1
ATOM 1702 O O . ARG A 1 224 ? -20.533 -5.431 13.965 1.00 60.69 224 ARG A O 1
ATOM 1709 N N . ASP A 1 225 ? -20.007 -3.264 13.720 1.00 56.66 225 ASP A N 1
ATOM 1710 C CA . ASP A 1 225 ? -20.828 -2.808 14.847 1.00 56.66 225 ASP A CA 1
ATOM 1711 C C . ASP A 1 225 ? -22.300 -3.149 14.590 1.00 56.66 225 ASP A C 1
ATOM 1713 O O . ASP A 1 225 ? -22.962 -3.722 15.458 1.00 56.66 225 ASP A O 1
ATOM 1717 N N . ASP A 1 226 ? -22.764 -2.960 13.355 1.00 54.59 226 ASP A N 1
ATOM 1718 C CA . ASP A 1 226 ? -24.119 -3.320 12.940 1.00 54.59 226 ASP A CA 1
ATOM 1719 C C . ASP A 1 226 ? -24.354 -4.837 12.920 1.00 54.59 226 ASP A C 1
ATOM 1721 O O . ASP A 1 226 ? -25.394 -5.308 13.387 1.00 54.59 226 ASP A O 1
ATOM 1725 N N . GLU A 1 227 ? -23.404 -5.648 12.441 1.00 52.09 227 GLU A N 1
ATOM 1726 C CA . GLU A 1 227 ? -23.555 -7.109 12.455 1.00 52.09 227 GLU A CA 1
ATOM 1727 C C . GLU A 1 227 ? -23.540 -7.701 13.873 1.00 52.09 227 GLU A C 1
ATOM 1729 O O . GLU A 1 227 ? -24.311 -8.622 14.162 1.00 52.09 227 GLU A O 1
ATOM 1734 N N . LEU A 1 228 ? -22.714 -7.176 14.783 1.00 51.75 228 LEU A N 1
ATOM 1735 C CA . LEU A 1 228 ? -22.691 -7.607 16.184 1.00 51.75 228 LEU A CA 1
ATOM 1736 C C . LEU A 1 228 ? -23.929 -7.137 16.955 1.00 51.75 228 LEU A C 1
ATOM 1738 O O . LEU A 1 228 ? -24.497 -7.921 17.722 1.00 51.75 228 LEU A O 1
ATOM 1742 N N . LEU A 1 229 ? -24.401 -5.907 16.727 1.00 52.78 229 LEU A N 1
ATOM 1743 C CA . LEU A 1 229 ? -25.680 -5.421 17.257 1.00 52.78 229 LEU A CA 1
ATOM 1744 C C . LEU A 1 229 ? -26.846 -6.284 16.753 1.00 52.78 229 LEU A C 1
ATOM 1746 O O . LEU A 1 229 ? -27.713 -6.690 17.537 1.00 52.78 229 LEU A O 1
ATOM 1750 N N . ASN A 1 230 ? -26.842 -6.649 15.470 1.00 53.41 230 ASN A N 1
ATOM 1751 C CA . ASN A 1 230 ? -27.868 -7.502 14.871 1.00 53.41 230 ASN A CA 1
ATOM 1752 C C . ASN A 1 230 ? -27.807 -8.953 15.383 1.00 53.41 230 ASN A C 1
ATOM 1754 O O . ASN A 1 230 ? -28.849 -9.556 15.652 1.00 53.41 230 ASN A O 1
ATOM 1758 N N . ARG A 1 231 ? -26.614 -9.517 15.619 1.00 53.78 231 ARG A N 1
ATOM 1759 C CA . ARG A 1 231 ? -26.465 -10.846 16.247 1.00 53.78 231 ARG A CA 1
ATOM 1760 C C . ARG A 1 231 ? -26.902 -10.842 17.714 1.00 53.78 231 ARG A C 1
ATOM 1762 O O . ARG A 1 231 ? -27.603 -11.762 18.137 1.00 53.78 231 ARG A O 1
ATOM 1769 N N . ASN A 1 232 ? -26.573 -9.809 18.488 1.00 51.28 232 ASN A N 1
ATOM 1770 C CA . ASN A 1 232 ? -26.972 -9.710 19.897 1.00 51.28 232 ASN A CA 1
ATOM 1771 C C . ASN A 1 232 ? -28.484 -9.480 20.064 1.00 51.28 232 ASN A C 1
ATOM 1773 O O . ASN A 1 232 ? -29.110 -10.065 20.951 1.00 51.28 232 ASN A O 1
ATOM 1777 N N . THR A 1 233 ? -29.112 -8.700 19.180 1.00 53.34 233 THR A N 1
ATOM 1778 C CA . THR A 1 233 ? -30.577 -8.542 19.157 1.00 53.34 233 THR A CA 1
ATOM 1779 C C . THR A 1 233 ? -31.299 -9.811 18.697 1.00 53.34 233 THR A C 1
ATOM 1781 O O . THR A 1 233 ? -32.330 -10.158 19.277 1.00 53.34 233 THR A O 1
ATOM 1784 N N . ALA A 1 234 ? -30.758 -10.555 17.726 1.00 52.19 234 ALA A N 1
ATOM 1785 C CA . ALA A 1 234 ? -31.295 -11.857 17.323 1.00 52.19 234 ALA A CA 1
ATOM 1786 C C . ALA A 1 234 ? -31.182 -12.904 18.448 1.00 52.19 234 ALA A C 1
ATOM 1788 O O . ALA A 1 234 ? -32.146 -13.617 18.735 1.00 52.19 234 ALA A O 1
ATOM 1789 N N . THR A 1 235 ? -30.049 -12.942 19.153 1.00 50.81 235 THR A N 1
ATOM 1790 C CA . THR A 1 235 ? -29.824 -13.858 20.285 1.00 50.81 235 THR A CA 1
ATOM 1791 C C . THR A 1 235 ? -30.755 -13.540 21.465 1.00 50.81 235 THR A C 1
ATOM 1793 O O . THR A 1 235 ? -31.336 -14.453 22.054 1.00 50.81 235 THR A O 1
ATOM 1796 N N . ASN A 1 236 ? -31.012 -12.254 21.743 1.00 48.56 236 ASN A N 1
ATOM 1797 C CA . ASN A 1 236 ? -31.966 -11.819 22.774 1.00 48.56 236 ASN A CA 1
ATOM 1798 C C . ASN A 1 236 ? -33.441 -12.119 22.441 1.00 48.56 236 ASN A C 1
ATOM 1800 O O . ASN A 1 236 ? -34.256 -12.299 23.347 1.00 48.56 236 ASN A O 1
ATOM 1804 N N . ARG A 1 237 ? -33.817 -12.222 21.157 1.00 47.47 237 ARG A N 1
ATOM 1805 C CA . ARG A 1 237 ? -35.170 -12.668 20.764 1.00 47.47 237 ARG A CA 1
ATOM 1806 C C . ARG A 1 237 ? -35.373 -14.166 20.998 1.00 47.47 237 ARG A C 1
ATOM 1808 O O . ARG A 1 237 ? -36.471 -14.577 21.368 1.00 47.47 237 ARG A O 1
ATOM 1815 N N . HIS A 1 238 ? -34.324 -14.974 20.847 1.00 46.19 238 HIS A N 1
ATOM 1816 C CA . HIS A 1 238 ? -34.391 -16.412 21.117 1.00 46.19 238 HIS A CA 1
ATOM 1817 C C . HIS A 1 238 ? -34.418 -16.742 22.618 1.00 46.19 238 HIS A C 1
ATOM 1819 O O . HIS A 1 238 ? -35.153 -17.644 23.021 1.00 46.19 238 HIS A O 1
ATOM 1825 N N . THR A 1 239 ? -33.718 -15.985 23.469 1.00 45.41 239 THR A N 1
ATOM 1826 C CA . THR A 1 239 ? -33.803 -16.153 24.933 1.00 45.41 239 THR A CA 1
ATOM 1827 C C . THR A 1 239 ? -35.142 -15.671 25.506 1.00 45.41 239 THR A C 1
ATOM 1829 O O . THR A 1 239 ? -35.695 -16.326 26.391 1.00 45.41 239 THR A O 1
ATOM 1832 N N . ALA A 1 240 ? -35.739 -14.607 24.956 1.00 42.84 240 ALA A N 1
ATOM 1833 C CA . ALA A 1 240 ? -37.087 -14.159 25.333 1.00 42.84 240 ALA A CA 1
ATOM 1834 C C . ALA A 1 240 ? -38.201 -15.148 24.913 1.00 42.84 240 ALA A C 1
ATOM 1836 O O . ALA A 1 240 ? -39.181 -15.334 25.640 1.00 42.84 240 ALA A O 1
ATOM 1837 N N . ALA A 1 241 ? -38.044 -15.835 23.775 1.00 43.56 241 ALA A N 1
ATOM 1838 C CA . ALA A 1 241 ? -38.968 -16.884 23.328 1.00 43.56 241 ALA A CA 1
ATOM 1839 C C . ALA A 1 241 ? -38.844 -18.192 24.145 1.00 43.56 241 ALA A C 1
ATOM 1841 O O . ALA A 1 241 ? -39.829 -18.906 24.347 1.00 43.56 241 ALA A O 1
ATOM 1842 N N . ALA A 1 242 ? -37.653 -18.496 24.671 1.00 41.66 242 ALA A N 1
ATOM 1843 C CA . ALA A 1 242 ? -37.433 -19.654 25.542 1.00 41.66 242 ALA A CA 1
ATOM 1844 C C . ALA A 1 242 ? -38.025 -19.466 26.956 1.00 41.66 242 ALA A C 1
ATOM 1846 O O . ALA A 1 242 ? -38.452 -20.433 27.581 1.00 41.66 242 ALA A O 1
ATOM 1847 N N . LEU A 1 243 ? -38.118 -18.225 27.449 1.00 38.12 243 LEU A N 1
ATOM 1848 C CA . LEU A 1 243 ? -38.701 -17.909 28.764 1.00 38.12 243 LEU A CA 1
ATOM 1849 C C . LEU A 1 243 ? -40.239 -17.828 28.769 1.00 38.12 243 LEU A C 1
ATOM 1851 O O . LEU A 1 243 ? -40.842 -17.788 29.837 1.00 38.12 243 LEU A O 1
ATOM 1855 N N . THR A 1 244 ? -40.884 -17.837 27.600 1.00 41.94 244 THR A N 1
ATOM 1856 C CA . THR A 1 244 ? -42.354 -17.780 27.463 1.00 41.94 244 THR A CA 1
ATOM 1857 C C . THR A 1 244 ? -42.996 -19.122 27.089 1.00 41.94 244 THR A C 1
ATOM 1859 O O . THR A 1 244 ? -44.219 -19.208 27.011 1.00 41.94 244 THR A O 1
ATOM 1862 N N . SER A 1 245 ? -42.207 -20.189 26.909 1.00 41.66 245 SER A N 1
ATOM 1863 C CA . SER A 1 245 ? -42.687 -21.498 26.430 1.00 41.66 245 SER A CA 1
ATOM 1864 C C . SER A 1 245 ? -42.540 -22.665 27.423 1.00 41.66 245 SER A C 1
ATOM 1866 O O . SER A 1 245 ? -42.802 -23.812 27.066 1.00 41.66 245 SER A O 1
ATOM 1868 N N . SER A 1 246 ? -42.228 -22.419 28.700 1.00 39.44 246 SER A N 1
ATOM 1869 C CA . SER A 1 246 ? -42.019 -23.479 29.708 1.00 39.44 246 SER A CA 1
ATOM 1870 C C . SER A 1 246 ? -43.291 -24.136 30.288 1.00 39.44 246 SER A C 1
ATOM 1872 O O . SER A 1 246 ? -43.228 -24.742 31.352 1.00 39.44 246 SER A O 1
ATOM 1874 N N . ASN A 1 247 ? -44.430 -24.106 29.581 1.00 40.34 247 ASN A N 1
ATOM 1875 C CA . ASN A 1 247 ? -45.675 -24.785 29.986 1.00 40.34 247 ASN A CA 1
ATOM 1876 C C . ASN A 1 247 ? -46.229 -25.739 28.909 1.00 40.34 247 ASN A C 1
ATOM 1878 O O . ASN A 1 247 ? -47.418 -25.720 28.595 1.00 40.34 247 ASN A O 1
ATOM 1882 N N . CYS A 1 248 ? -45.393 -26.613 28.346 1.00 34.34 248 CYS A N 1
ATOM 1883 C CA . CYS A 1 248 ? -45.883 -27.751 27.563 1.00 34.34 248 CYS A CA 1
ATOM 1884 C C . CYS A 1 248 ? -45.328 -29.072 28.101 1.00 34.34 248 CYS A C 1
ATOM 1886 O O . CYS A 1 248 ? -44.134 -29.352 28.041 1.00 34.34 248 CYS A O 1
ATOM 1888 N N . SER A 1 249 ? -46.237 -29.872 28.660 1.00 35.34 249 SER A N 1
ATOM 1889 C CA . SER A 1 249 ? -46.017 -31.237 29.135 1.00 35.34 249 SER A CA 1
ATOM 1890 C C . SER A 1 249 ? -45.631 -32.192 27.994 1.00 35.34 249 SER A C 1
ATOM 1892 O O . SER A 1 249 ? -46.126 -32.023 26.877 1.00 35.34 249 SER A O 1
ATOM 1894 N N . PRO A 1 250 ? -44.837 -33.245 28.256 1.00 36.59 250 PRO A N 1
ATOM 1895 C CA . PRO A 1 250 ? -44.338 -34.131 27.216 1.00 36.59 250 PRO A CA 1
ATOM 1896 C C . PRO A 1 250 ? -45.383 -35.192 26.851 1.00 36.59 250 PRO A C 1
ATOM 1898 O O . PRO A 1 250 ? -45.582 -36.160 27.580 1.00 36.59 250 PRO A O 1
ATOM 1901 N N . SER A 1 251 ? -46.031 -35.060 25.694 1.00 36.88 251 SER A N 1
ATOM 1902 C CA . SER A 1 251 ? -46.603 -36.224 25.011 1.00 36.88 251 SER A CA 1
ATOM 1903 C C . SER A 1 251 ? -46.701 -35.974 23.507 1.00 36.88 251 SER A C 1
ATOM 1905 O O . SER A 1 251 ? -47.076 -34.882 23.092 1.00 36.88 251 SER A O 1
ATOM 1907 N N . SER A 1 252 ? -46.398 -37.013 22.725 1.00 33.44 252 SER A N 1
ATOM 1908 C CA . SER A 1 252 ? -46.410 -37.106 21.254 1.00 33.44 252 SER A CA 1
ATOM 1909 C C . SER A 1 252 ? -45.140 -36.659 20.511 1.00 33.44 252 SER A C 1
ATOM 1911 O O . SER A 1 252 ? -45.115 -35.698 19.756 1.00 33.44 252 SER A O 1
ATOM 1913 N N . TYR A 1 253 ? -44.078 -37.457 20.651 1.00 34.38 253 TYR A N 1
ATOM 1914 C CA . TYR A 1 253 ? -43.126 -37.670 19.557 1.00 34.38 253 TYR A CA 1
ATOM 1915 C C . TYR A 1 253 ? -43.504 -38.992 18.889 1.00 34.38 253 TYR A C 1
ATOM 1917 O O . TYR A 1 253 ? -43.258 -40.052 19.464 1.00 34.38 253 TYR A O 1
ATOM 1925 N N . ARG A 1 254 ? -44.147 -38.933 17.720 1.00 33.88 254 ARG A N 1
ATOM 1926 C CA . ARG A 1 254 ? -44.168 -40.019 16.731 1.00 33.88 254 ARG A CA 1
ATOM 1927 C C . ARG A 1 254 ? -44.661 -39.498 15.382 1.00 33.88 254 ARG A C 1
ATOM 1929 O O . ARG A 1 254 ? -45.662 -38.799 15.311 1.00 33.88 254 ARG A O 1
ATOM 1936 N N . ASP A 1 255 ? -43.920 -39.920 14.364 1.00 33.88 255 ASP A N 1
ATOM 1937 C CA . ASP A 1 255 ? -44.294 -40.027 12.956 1.00 33.88 255 ASP A CA 1
ATOM 1938 C C . ASP A 1 255 ? -44.338 -38.739 12.127 1.00 33.88 255 ASP A C 1
ATOM 1940 O O . ASP A 1 255 ? -45.342 -38.039 12.074 1.00 33.88 255 ASP A O 1
ATOM 1944 N N . SER A 1 256 ? -43.254 -38.479 11.385 1.00 33.12 256 SER A N 1
ATOM 1945 C CA . SER A 1 256 ? -43.267 -38.493 9.905 1.00 33.12 256 SER A CA 1
ATOM 1946 C C . SER A 1 256 ? -41.921 -38.026 9.322 1.00 33.12 256 SER A C 1
ATOM 1948 O O . SER A 1 256 ? -41.638 -36.840 9.193 1.00 33.12 256 SER A O 1
ATOM 1950 N N . PHE A 1 257 ? -41.085 -38.9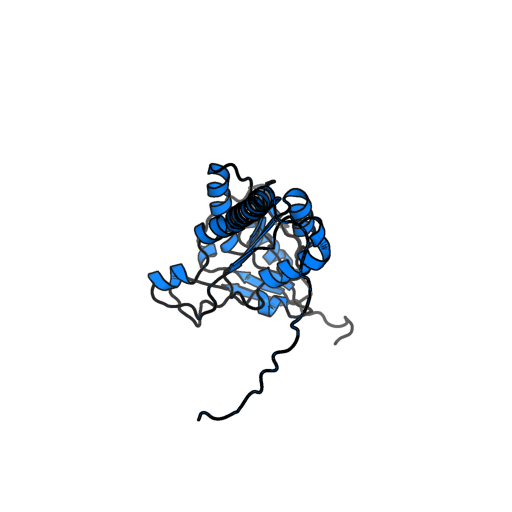93 8.933 1.00 32.62 257 PHE A N 1
ATOM 1951 C CA . PHE A 1 257 ? -40.040 -38.808 7.924 1.00 32.62 257 PHE A CA 1
ATOM 1952 C C . PHE A 1 257 ? -40.582 -39.309 6.579 1.00 32.62 257 PHE A C 1
ATOM 1954 O O . PHE A 1 257 ? -41.186 -40.379 6.545 1.00 32.62 257 PHE A O 1
ATOM 1961 N N . ALA A 1 258 ? -40.273 -38.555 5.517 1.00 33.97 258 ALA A N 1
ATOM 1962 C CA . ALA A 1 258 ? -40.261 -38.894 4.085 1.00 33.97 258 ALA A CA 1
ATOM 1963 C C . ALA A 1 258 ? -41.206 -38.037 3.224 1.00 33.97 258 ALA A C 1
ATOM 1965 O O . ALA A 1 258 ? -42.393 -38.317 3.100 1.00 33.97 258 ALA A O 1
ATOM 1966 N N . VAL A 1 259 ? -40.626 -37.054 2.527 1.00 33.81 259 VAL A N 1
ATOM 1967 C CA . VAL A 1 259 ? -41.134 -36.594 1.229 1.00 33.81 259 VAL A CA 1
ATOM 1968 C C . VAL A 1 259 ? -39.959 -36.561 0.256 1.00 33.81 259 VAL A C 1
ATOM 1970 O O . VAL A 1 259 ? -39.047 -35.746 0.367 1.00 33.81 259 VAL A O 1
ATOM 1973 N N . SER A 1 260 ? -39.984 -37.511 -0.674 1.00 36.72 260 SER A N 1
ATOM 1974 C CA . SER A 1 260 ? -39.199 -37.558 -1.903 1.00 36.72 260 SER A CA 1
ATOM 1975 C C . SER A 1 260 ? -39.689 -36.491 -2.882 1.00 36.72 260 SER A C 1
ATOM 1977 O O . SER A 1 260 ? -40.891 -36.418 -3.135 1.00 36.72 260 SER A O 1
ATOM 1979 N N . LEU A 1 261 ? -38.781 -35.730 -3.495 1.00 32.50 261 LEU A N 1
ATOM 1980 C CA . LEU A 1 261 ? -39.097 -34.865 -4.634 1.00 32.50 261 LEU A CA 1
ATOM 1981 C C . LEU A 1 261 ? -38.290 -35.302 -5.860 1.00 32.50 261 LEU A C 1
ATOM 1983 O O . LEU A 1 261 ? -37.075 -35.138 -5.932 1.00 32.50 261 LEU A O 1
ATOM 1987 N N . SER A 1 262 ? -39.017 -35.902 -6.799 1.00 33.94 262 SER A N 1
ATOM 1988 C CA . SER A 1 262 ? -38.641 -36.187 -8.180 1.00 33.94 262 SER A CA 1
ATOM 1989 C C . SER A 1 262 ? -38.571 -34.894 -8.996 1.00 33.94 262 SER A C 1
ATOM 1991 O O . SER A 1 262 ? -39.498 -34.087 -8.945 1.00 33.94 262 SER A O 1
ATOM 1993 N N . ILE A 1 263 ? -37.503 -34.725 -9.776 1.00 38.97 263 ILE A N 1
ATOM 1994 C CA . ILE A 1 263 ? -37.352 -33.657 -10.773 1.00 38.97 263 ILE A CA 1
ATOM 1995 C C . ILE A 1 263 ? -37.818 -34.204 -12.126 1.00 38.97 263 ILE A C 1
ATOM 1997 O O . ILE A 1 263 ? -37.303 -35.224 -12.580 1.00 38.97 263 ILE A O 1
ATOM 2001 N N . ASP A 1 264 ? -38.770 -33.516 -12.756 1.00 36.22 264 ASP A N 1
ATOM 2002 C CA . ASP A 1 264 ? -39.229 -33.760 -14.128 1.00 36.22 264 ASP A CA 1
ATOM 2003 C C . ASP A 1 264 ? -38.658 -32.652 -15.045 1.00 36.22 264 ASP A C 1
ATOM 2005 O O . ASP A 1 264 ? -38.857 -31.468 -14.743 1.00 36.22 264 ASP A O 1
ATOM 2009 N N . PRO A 1 265 ? -37.897 -32.966 -16.113 1.00 44.44 265 PRO A N 1
ATOM 2010 C CA . PRO A 1 265 ? -37.257 -31.965 -16.953 1.00 44.44 265 PRO A CA 1
ATOM 2011 C C . PRO A 1 265 ? -38.087 -31.698 -18.214 1.00 44.44 265 PRO A C 1
ATOM 2013 O O . PRO A 1 265 ? -37.998 -32.428 -19.198 1.00 44.44 265 PRO A O 1
ATOM 2016 N N . ALA A 1 266 ? -38.851 -30.607 -18.224 1.00 43.28 266 ALA A N 1
ATOM 2017 C CA . ALA A 1 266 ? -39.378 -30.038 -19.463 1.00 43.28 266 ALA A CA 1
ATOM 2018 C C . ALA A 1 266 ? -39.767 -28.564 -19.287 1.00 43.28 266 ALA A C 1
ATOM 2020 O O . ALA A 1 266 ? -40.903 -28.247 -18.943 1.00 43.28 266 ALA A O 1
ATOM 2021 N N . ASN A 1 267 ? -38.853 -27.645 -19.603 1.00 40.66 267 ASN A N 1
ATOM 2022 C CA . ASN A 1 267 ? -39.251 -26.457 -20.351 1.00 40.66 267 ASN A CA 1
ATOM 2023 C C . ASN A 1 267 ? -38.075 -25.889 -21.150 1.00 40.66 267 ASN A C 1
ATOM 2025 O O . ASN A 1 267 ? -36.929 -25.959 -20.718 1.00 40.66 267 ASN A O 1
ATOM 2029 N N . LYS A 1 268 ? -38.433 -25.443 -22.350 1.00 41.16 268 LYS A N 1
ATOM 2030 C CA . LYS A 1 268 ? -37.608 -25.100 -23.512 1.00 41.16 268 LYS A CA 1
ATOM 2031 C C . LYS A 1 268 ? -36.634 -23.950 -23.296 1.00 41.16 268 LYS A C 1
ATOM 2033 O O . LYS A 1 268 ? -36.975 -23.037 -22.515 1.00 41.16 268 LYS A O 1
#

Sequence (268 aa):
MSGGQLGCPIVFRGPNGAAARVAAQHSQCFASWYSHIPGLKVIAPYFASDCRGLLKAAIRDLSPVIFLENEIAYGHEHEVSDSELSNKDYLLEIGKAAVIREGKDVTITAFSLKLMDALNAADLLSGEGIEAEVIDLRTLRPLDTQTVINSIQKTNRLVSVEEGWPFAGIGAELSAVVMEQGFDYLDAPVMRVTGKDIPLPYAANLEKKALPQVEDIVEAVHQRDDELLNRNTATNRHTAAALTSSNCSPSSYRDSFAVSLSIDPANK

Organism: Timema poppense (NCBI:txid170557)